Protein AF-A0A0T6B0Y0-F1 (afdb_monomer)

pLDDT: mean 84.3, std 10.61, range [49.12, 96.69]

Solvent-accessible surface area (backbone atoms only — not comparable to full-atom values): 12922 Å² total; per-residue (Å²): 109,74,69,56,52,52,50,52,56,61,70,65,60,75,76,79,65,72,82,91,48,89,87,52,77,80,70,71,67,61,64,59,48,73,74,41,68,51,64,63,47,53,46,55,52,47,53,51,41,48,35,65,74,69,69,60,82,86,78,71,83,57,54,53,55,54,45,42,52,52,49,51,53,51,53,52,52,50,50,50,48,58,64,50,32,70,72,44,98,56,39,70,64,42,48,55,58,50,49,54,42,53,52,50,54,51,50,48,54,53,52,51,54,49,52,53,50,53,44,53,58,70,70,50,78,65,91,88,62,96,65,82,81,55,75,63,59,55,54,53,49,52,48,49,44,49,41,45,51,44,54,36,51,53,34,51,54,49,42,50,52,60,69,69,64,75,77,86,80,57,62,67,64,48,40,54,54,34,51,77,68,74,44,96,62,68,39,63,61,54,51,49,52,54,52,51,54,46,51,52,50,53,53,52,52,42,51,50,36,53,51,50,38,55,52,48,62,74,67,61,127

Mean predicted aligned error: 7.61 Å

Radius of gyration: 21.66 Å; Cα contacts (8 Å, |Δi|>4): 159; chains: 1; bounding box: 49×39×67 Å

Organism: NCBI:txid1629725

Nearest PDB structures (foldseek):
  4o46-assembly6_F  TM=2.861E-01  e=5.039E-01  Homo sapiens
  5ltw-assembly3_J  TM=2.209E-01  e=2.545E-01  Homo sapiens
  5ltw-assembly2_F  TM=2.348E-01  e=3.581E-01  Homo sapiens
  2wh0-assembly1_A  TM=2.561E-01  e=6.753E-01  Homo sapiens
  8to0-assembly1_AG  TM=2.896E-01  e=2.648E+00  Mus musculus

Structure (mmCIF, N/CA/C/O backbone):
data_AF-A0A0T6B0Y0-F1
#
_entry.id   AF-A0A0T6B0Y0-F1
#
loop_
_atom_site.group_PDB
_atom_site.id
_atom_site.type_symbol
_atom_site.label_atom_id
_atom_site.label_alt_id
_atom_site.label_comp_id
_atom_site.label_asym_id
_atom_site.label_entity_id
_atom_site.label_seq_id
_atom_site.pdbx_PDB_ins_code
_atom_site.Cartn_x
_atom_site.Cartn_y
_atom_site.Cartn_z
_atom_site.occupancy
_atom_site.B_iso_or_equiv
_atom_site.auth_seq_id
_atom_site.auth_comp_id
_atom_site.auth_asym_id
_atom_site.auth_atom_id
_atom_site.pdbx_PDB_model_num
ATOM 1 N N . ASP A 1 1 ? -19.099 -13.943 4.360 1.00 70.81 1 ASP A N 1
ATOM 2 C CA . ASP A 1 1 ? -18.029 -13.695 5.337 1.00 70.81 1 ASP A CA 1
ATOM 3 C C . ASP A 1 1 ? -16.742 -13.389 4.572 1.00 70.81 1 ASP A C 1
ATOM 5 O O . ASP A 1 1 ? -16.484 -14.073 3.585 1.00 70.81 1 ASP A O 1
ATOM 9 N N . TRP A 1 2 ? -16.017 -12.329 4.941 1.00 72.81 2 TRP A N 1
ATOM 10 C CA . TRP A 1 2 ? -14.827 -11.843 4.219 1.00 72.81 2 TRP A CA 1
ATOM 11 C C . TRP A 1 2 ? -13.654 -12.831 4.317 1.00 72.81 2 TRP A C 1
ATOM 13 O O . TRP A 1 2 ? -12.956 -13.045 3.327 1.00 72.81 2 TRP A O 1
ATOM 23 N N . ASP A 1 3 ? -13.515 -13.516 5.454 1.00 76.06 3 ASP A N 1
ATOM 24 C CA . ASP A 1 3 ? -12.466 -14.520 5.669 1.00 76.06 3 ASP A CA 1
ATOM 25 C C . ASP A 1 3 ? -12.716 -15.800 4.859 1.00 76.06 3 ASP A C 1
ATOM 27 O O . ASP A 1 3 ? -11.779 -16.439 4.377 1.00 76.06 3 ASP A O 1
ATOM 31 N N . SER A 1 4 ? -13.989 -16.174 4.676 1.00 83.94 4 SER A N 1
ATOM 32 C CA . SER A 1 4 ? -14.368 -17.290 3.798 1.00 83.94 4 SER A CA 1
ATOM 33 C C . SER A 1 4 ? -13.977 -16.993 2.355 1.00 83.94 4 SER A C 1
ATOM 35 O O . SER A 1 4 ? -13.371 -17.837 1.708 1.00 83.94 4 SER A O 1
ATOM 37 N N . LEU A 1 5 ? -14.253 -15.775 1.876 1.00 82.44 5 LEU A N 1
ATOM 38 C CA . LEU A 1 5 ? -13.926 -15.378 0.508 1.00 82.44 5 LEU A CA 1
ATOM 39 C C . LEU A 1 5 ? -12.412 -15.406 0.248 1.00 82.44 5 LEU A C 1
ATOM 41 O O . LEU A 1 5 ? -11.989 -15.897 -0.797 1.00 82.44 5 LEU A O 1
ATOM 45 N N . GLU A 1 6 ? -11.588 -14.917 1.184 1.00 82.31 6 GLU A N 1
ATOM 46 C CA . GLU A 1 6 ? -10.127 -14.993 1.037 1.00 82.31 6 GLU A CA 1
ATOM 47 C C . GLU A 1 6 ? -9.649 -16.446 0.964 1.00 82.31 6 GLU A C 1
ATOM 49 O O . GLU A 1 6 ? -8.858 -16.795 0.083 1.00 82.31 6 GLU A O 1
ATOM 54 N N . LYS A 1 7 ? -10.142 -17.301 1.868 1.00 85.81 7 LYS A N 1
ATOM 55 C CA . LYS A 1 7 ? -9.800 -18.727 1.880 1.00 85.81 7 LYS A CA 1
ATOM 56 C C . LYS A 1 7 ? -10.197 -19.394 0.574 1.00 85.81 7 LYS A C 1
ATOM 58 O O . LYS A 1 7 ? -9.370 -20.088 -0.005 1.00 85.81 7 LYS A O 1
ATOM 63 N N . ASP A 1 8 ? -11.404 -19.148 0.081 1.00 88.25 8 ASP A N 1
ATOM 64 C CA . ASP A 1 8 ? -11.904 -19.750 -1.154 1.00 88.25 8 ASP A CA 1
ATOM 65 C C . ASP A 1 8 ? -11.041 -19.351 -2.360 1.00 88.25 8 ASP A C 1
ATOM 67 O O . ASP A 1 8 ? -10.625 -20.213 -3.134 1.00 88.25 8 ASP A O 1
ATOM 71 N N . ILE A 1 9 ? -10.680 -18.067 -2.475 1.00 86.06 9 ILE A N 1
ATOM 72 C CA . ILE A 1 9 ? -9.823 -17.567 -3.562 1.00 86.06 9 ILE A CA 1
ATOM 73 C C . ILE A 1 9 ? -8.401 -18.137 -3.462 1.00 86.06 9 ILE A C 1
ATOM 75 O O . ILE A 1 9 ? -7.824 -18.535 -4.477 1.00 86.06 9 ILE A O 1
ATOM 79 N N . ARG A 1 10 ? -7.819 -18.197 -2.255 1.00 84.62 10 ARG A N 1
ATOM 80 C CA . ARG A 1 10 ? -6.476 -18.767 -2.052 1.00 84.62 10 ARG A CA 1
ATOM 81 C C . ARG A 1 10 ? -6.461 -20.273 -2.309 1.00 84.62 10 ARG A C 1
ATOM 83 O O . ARG A 1 10 ? -5.536 -20.762 -2.951 1.00 84.62 10 ARG A O 1
ATOM 90 N N . ASN A 1 11 ? -7.499 -20.990 -1.883 1.00 88.31 11 ASN A N 1
ATOM 91 C CA . ASN A 1 11 ? -7.648 -22.429 -2.102 1.00 88.31 11 ASN A CA 1
ATOM 92 C C . ASN A 1 11 ? -7.830 -22.761 -3.585 1.00 88.31 11 ASN A C 1
ATOM 94 O O . ASN A 1 11 ? -7.261 -23.741 -4.066 1.00 88.31 11 ASN A O 1
ATOM 98 N N . ALA A 1 12 ? -8.554 -21.921 -4.328 1.00 86.88 12 ALA A N 1
ATOM 99 C CA . ALA A 1 12 ? -8.746 -22.087 -5.765 1.00 86.88 12 ALA A CA 1
ATOM 100 C C . ALA A 1 12 ? -7.434 -22.021 -6.571 1.00 86.88 12 ALA A C 1
ATOM 102 O O . ALA A 1 12 ? -7.411 -22.469 -7.716 1.00 86.88 12 ALA A O 1
ATOM 103 N N . SER A 1 13 ? -6.340 -21.512 -5.981 1.00 83.00 13 SER A N 1
ATOM 104 C CA . SER A 1 13 ? -4.981 -21.558 -6.544 1.00 83.00 13 SER A CA 1
ATOM 105 C C . SER A 1 13 ? -4.912 -21.068 -7.997 1.00 83.00 13 SER A C 1
ATOM 107 O O . SER A 1 13 ? -4.260 -21.674 -8.848 1.00 83.00 13 SER A O 1
ATOM 109 N N . HIS A 1 14 ? -5.620 -19.973 -8.296 1.00 83.38 14 HIS A N 1
ATOM 110 C CA . HIS A 1 14 ? -5.707 -19.429 -9.649 1.00 83.38 14 HIS A CA 1
ATOM 111 C C . HIS A 1 14 ? -4.318 -19.091 -10.203 1.00 83.38 14 HIS A C 1
ATOM 113 O O . HIS A 1 14 ? -3.620 -18.221 -9.678 1.00 83.38 14 HIS A O 1
ATOM 119 N N . VAL A 1 15 ? -3.939 -19.738 -11.304 1.00 84.38 15 VAL A N 1
ATOM 120 C CA . VAL A 1 15 ? -2.656 -19.498 -11.973 1.00 84.38 15 VAL A CA 1
ATOM 121 C C . VAL A 1 15 ? -2.696 -18.139 -12.691 1.00 84.38 15 VAL A C 1
ATOM 123 O O . VAL A 1 15 ? -3.674 -17.860 -13.392 1.00 84.38 15 VAL A O 1
ATOM 126 N N . PRO A 1 16 ? -1.677 -17.271 -12.532 1.00 82.56 16 PRO A N 1
ATOM 127 C CA . PRO A 1 16 ? -1.581 -16.033 -13.298 1.00 82.56 16 PRO A CA 1
ATOM 128 C C . PRO A 1 16 ? -1.563 -16.306 -14.803 1.00 82.56 16 PRO A C 1
ATOM 130 O O . PRO A 1 16 ? -0.920 -17.248 -15.263 1.00 82.56 16 PRO A O 1
ATOM 133 N N . ILE A 1 17 ? -2.234 -15.452 -15.578 1.00 83.50 17 ILE A N 1
ATOM 134 C CA . ILE A 1 17 ? -2.181 -15.530 -17.040 1.00 83.50 17 ILE A CA 1
ATOM 135 C C . ILE A 1 17 ? -0.737 -15.231 -17.485 1.00 83.50 17 ILE A C 1
ATOM 137 O O . ILE A 1 17 ? -0.190 -14.201 -17.067 1.00 83.50 17 ILE A O 1
ATOM 141 N N . PRO A 1 18 ? -0.115 -16.094 -18.311 1.00 82.00 18 PRO A N 1
ATOM 142 C CA . PRO A 1 18 ? 1.201 -15.830 -18.878 1.00 82.00 18 PRO A CA 1
ATOM 143 C C . PRO A 1 18 ? 1.206 -14.508 -19.649 1.00 82.00 18 PRO A C 1
ATOM 145 O O . PRO A 1 18 ? 0.290 -14.222 -20.416 1.00 82.00 18 PRO A O 1
ATOM 148 N N . GLN A 1 19 ? 2.221 -13.676 -19.417 1.00 76.75 19 GLN A N 1
ATOM 149 C CA . GLN A 1 19 ? 2.327 -12.352 -20.047 1.00 76.75 19 GLN A CA 1
ATOM 150 C C . GLN A 1 19 ? 3.410 -12.289 -21.130 1.00 76.75 19 GLN A C 1
ATOM 152 O O . GLN A 1 19 ? 3.782 -11.210 -21.583 1.00 76.75 19 GLN A O 1
ATOM 157 N N . ASP A 1 20 ? 3.925 -13.445 -21.534 1.00 77.94 20 ASP A N 1
ATOM 158 C CA . ASP A 1 20 ? 4.854 -13.625 -22.646 1.00 77.94 20 ASP A CA 1
ATOM 159 C C . ASP A 1 20 ? 4.148 -13.596 -24.015 1.00 77.94 20 ASP A C 1
ATOM 161 O O . ASP A 1 20 ? 4.811 -13.509 -25.048 1.00 77.94 20 ASP A O 1
ATOM 165 N N . GLN A 1 21 ? 2.809 -13.617 -24.040 1.00 77.69 21 GLN A N 1
ATOM 166 C CA . GLN A 1 21 ? 2.002 -13.605 -25.261 1.00 77.69 21 GLN A CA 1
ATOM 167 C C . GLN A 1 21 ? 1.036 -12.417 -25.300 1.00 77.69 21 GLN A C 1
ATOM 169 O O . GLN A 1 21 ? 0.195 -12.244 -24.423 1.00 77.69 21 GLN A O 1
ATOM 174 N N . VAL A 1 22 ? 1.105 -11.629 -26.377 1.00 76.69 22 VAL A N 1
ATOM 175 C CA . VAL A 1 22 ? 0.254 -10.439 -26.588 1.00 76.69 22 VAL A CA 1
ATOM 176 C C . VAL A 1 22 ? -1.207 -10.805 -26.900 1.00 76.69 22 VAL A C 1
ATOM 178 O O . VAL A 1 22 ? -2.104 -9.987 -26.733 1.00 76.69 22 VAL A O 1
ATOM 181 N N . THR A 1 23 ? -1.462 -12.033 -27.359 1.00 83.56 23 THR A N 1
ATOM 182 C CA . THR A 1 23 ? -2.795 -12.523 -27.752 1.00 83.56 23 THR A CA 1
ATOM 183 C C . THR A 1 23 ? -3.668 -12.948 -26.576 1.00 83.56 23 THR A C 1
ATOM 185 O O . THR A 1 23 ? -4.875 -13.128 -26.746 1.00 83.56 23 THR A O 1
ATOM 188 N N . LEU A 1 24 ? -3.077 -13.137 -25.396 1.00 83.38 24 LEU A N 1
ATOM 189 C CA . LEU A 1 24 ? -3.808 -13.512 -24.195 1.00 83.38 24 LEU A CA 1
ATOM 190 C C . LEU A 1 24 ? -4.503 -12.291 -23.577 1.00 83.38 24 LEU A C 1
ATOM 192 O O . LEU A 1 24 ? -4.044 -11.157 -23.743 1.00 83.38 24 LEU A O 1
ATOM 196 N N . PRO A 1 25 ? -5.620 -12.495 -22.856 1.00 83.12 25 PRO A N 1
ATOM 197 C CA . PRO A 1 25 ? -6.254 -11.413 -22.121 1.00 83.12 25 PRO A CA 1
ATOM 198 C C . PRO A 1 25 ? -5.275 -10.805 -21.117 1.00 83.12 25 PRO A C 1
ATOM 200 O O . PRO A 1 25 ? -4.459 -11.505 -20.513 1.00 83.12 25 PRO A O 1
ATOM 203 N N . LEU A 1 26 ? -5.386 -9.491 -20.917 1.00 79.88 26 LEU A N 1
ATOM 204 C CA . LEU A 1 26 ? -4.563 -8.800 -19.934 1.00 79.88 26 LEU A CA 1
ATOM 205 C C . LEU A 1 26 ? -4.778 -9.414 -18.539 1.00 79.88 26 LEU A C 1
ATOM 207 O O . LEU A 1 26 ? -5.916 -9.724 -18.170 1.00 79.88 26 LEU A O 1
ATOM 211 N N . PRO A 1 27 ? -3.704 -9.571 -17.746 1.00 81.25 27 PRO A N 1
ATOM 212 C CA . PRO A 1 27 ? -3.807 -10.074 -16.385 1.00 81.25 27 PRO A CA 1
ATOM 213 C C . PRO A 1 27 ? -4.711 -9.155 -15.557 1.00 81.25 27 PRO A C 1
ATOM 215 O O . PRO A 1 27 ? -4.625 -7.927 -15.638 1.00 81.25 27 PRO A O 1
ATOM 218 N N . SER A 1 28 ? -5.570 -9.752 -14.735 1.00 84.25 28 SER A N 1
ATOM 219 C CA . SER A 1 28 ? -6.325 -8.991 -13.739 1.00 84.25 28 SER A CA 1
ATOM 220 C C . SER A 1 28 ? -5.414 -8.528 -12.593 1.00 84.25 28 SER A C 1
ATOM 222 O O . SER A 1 28 ? -4.377 -9.139 -12.335 1.00 84.25 28 SER A O 1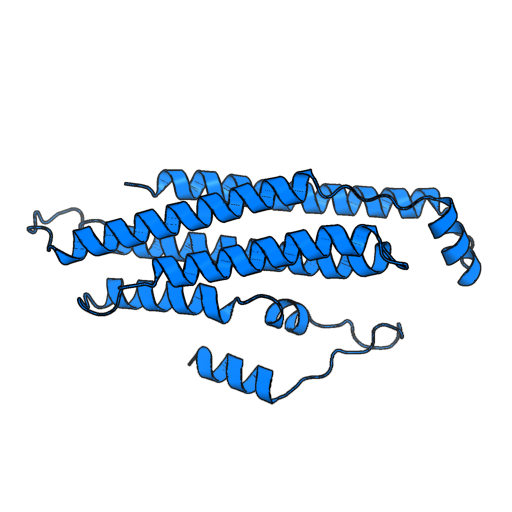
ATOM 224 N N . ARG A 1 29 ? -5.857 -7.517 -11.833 1.00 84.88 29 ARG A N 1
ATOM 225 C CA . ARG A 1 29 ? -5.165 -7.049 -10.615 1.00 84.88 29 ARG A CA 1
ATOM 226 C C . ARG A 1 29 ? -5.301 -8.006 -9.420 1.00 84.88 29 ARG A C 1
ATOM 228 O O . ARG A 1 29 ? -4.764 -7.723 -8.352 1.00 84.88 29 ARG A O 1
ATOM 235 N N . LEU A 1 30 ? -6.031 -9.120 -9.563 1.00 84.44 30 LEU A N 1
ATOM 236 C CA . LEU A 1 30 ? -6.341 -10.039 -8.463 1.00 84.44 30 LEU A CA 1
ATOM 237 C C . LEU A 1 30 ? -5.074 -10.584 -7.798 1.00 84.44 30 LEU A C 1
ATOM 239 O O . LEU A 1 30 ? -4.964 -10.552 -6.579 1.00 84.44 30 LEU A O 1
ATOM 243 N N . HIS A 1 31 ? -4.096 -11.042 -8.579 1.00 83.12 31 HIS A N 1
ATOM 244 C CA . HIS A 1 31 ? -2.855 -11.598 -8.032 1.00 83.12 31 HIS A CA 1
ATOM 245 C C . HIS A 1 31 ? -2.037 -10.548 -7.281 1.00 83.12 31 HIS A C 1
ATOM 247 O O . HIS A 1 31 ? -1.593 -10.799 -6.166 1.00 83.12 31 HIS A O 1
ATOM 253 N N . ALA A 1 32 ? -1.923 -9.338 -7.835 1.00 80.81 32 ALA A N 1
ATOM 254 C CA . ALA A 1 32 ? -1.269 -8.232 -7.144 1.00 80.81 32 ALA A CA 1
ATOM 255 C C . ALA A 1 32 ? -2.018 -7.822 -5.864 1.00 80.81 32 ALA A C 1
ATOM 257 O O . ALA A 1 32 ? -1.400 -7.349 -4.910 1.00 80.81 32 ALA A O 1
ATOM 258 N N . HIS A 1 33 ? -3.343 -7.984 -5.838 1.00 82.25 33 HIS A N 1
ATOM 259 C CA . HIS A 1 33 ? -4.170 -7.733 -4.663 1.00 82.25 33 HIS A CA 1
ATOM 260 C C . HIS A 1 33 ? -3.953 -8.797 -3.579 1.00 82.25 33 HIS A C 1
ATOM 262 O O . HIS A 1 33 ? -3.773 -8.445 -2.421 1.00 82.25 33 HIS A O 1
ATOM 268 N N . LEU A 1 34 ? -3.893 -10.082 -3.944 1.00 83.06 34 LEU A N 1
ATOM 269 C CA . LEU A 1 34 ? -3.640 -11.197 -3.017 1.00 83.06 34 LEU A CA 1
ATOM 270 C C . LEU A 1 34 ? -2.237 -11.173 -2.391 1.00 83.06 34 LEU A C 1
ATOM 272 O O . LEU A 1 34 ? -2.037 -11.743 -1.312 1.00 83.06 34 LEU A O 1
ATOM 276 N N . ASP A 1 35 ? -1.291 -10.521 -3.066 1.00 81.06 35 ASP A N 1
ATOM 277 C CA . ASP A 1 35 ? 0.083 -10.302 -2.611 1.00 81.06 35 ASP A CA 1
ATOM 278 C C . ASP A 1 35 ? 0.217 -9.214 -1.536 1.00 81.06 35 ASP A C 1
ATOM 280 O O . ASP A 1 35 ? 1.262 -9.108 -0.891 1.00 81.06 35 ASP A O 1
ATOM 284 N N . VAL A 1 36 ? -0.812 -8.385 -1.354 1.00 84.31 36 VAL A N 1
ATOM 285 C CA . VAL A 1 36 ? -0.883 -7.382 -0.291 1.00 84.31 36 VAL A CA 1
ATOM 286 C C . VAL A 1 36 ? -1.887 -7.889 0.752 1.00 84.31 36 VAL A C 1
ATOM 288 O O . VAL A 1 36 ? -2.950 -8.388 0.386 1.00 84.31 36 VAL A O 1
ATOM 291 N N . PRO A 1 37 ? -1.614 -7.776 2.062 1.00 84.31 37 PRO A N 1
ATOM 292 C CA . PRO A 1 37 ? -2.495 -8.282 3.112 1.00 84.31 37 PRO A CA 1
ATOM 293 C C . PRO A 1 37 ? -3.703 -7.353 3.346 1.00 84.31 37 PRO A C 1
ATOM 295 O O . PRO A 1 37 ? -3.942 -6.896 4.465 1.00 84.31 37 PRO A O 1
ATOM 298 N N . TYR A 1 38 ? -4.479 -7.078 2.288 1.00 85.31 38 TYR A N 1
ATOM 299 C CA . TYR A 1 38 ? -5.727 -6.307 2.340 1.00 85.31 38 TYR A CA 1
ATOM 300 C C . TYR A 1 38 ? -6.673 -6.883 3.387 1.00 85.31 38 TYR A C 1
ATOM 302 O O . TYR A 1 38 ? -7.146 -6.157 4.255 1.00 85.31 38 TYR A O 1
ATOM 310 N N . PHE A 1 39 ? -6.907 -8.193 3.319 1.00 82.44 39 PHE A N 1
ATOM 311 C CA . PHE A 1 39 ? -7.835 -8.899 4.194 1.00 82.44 39 PHE A CA 1
ATOM 312 C C . PHE A 1 39 ? -7.431 -8.805 5.662 1.00 82.44 39 PHE A C 1
ATOM 314 O O . PHE A 1 39 ? -8.262 -8.465 6.495 1.00 82.44 39 PHE A O 1
ATOM 321 N N . LYS A 1 40 ? -6.144 -8.996 5.972 1.00 86.94 40 LYS A N 1
ATOM 322 C CA . LYS A 1 40 ? -5.637 -8.898 7.345 1.00 86.94 40 LYS A CA 1
ATOM 323 C C . LYS A 1 40 ? -5.818 -7.483 7.905 1.00 86.94 40 LYS A C 1
ATOM 325 O O . LYS A 1 40 ? -6.432 -7.318 8.948 1.00 86.94 40 LYS A O 1
ATOM 330 N N . ILE A 1 41 ? -5.361 -6.447 7.193 1.00 90.50 41 ILE A N 1
ATOM 331 C CA . ILE A 1 41 ? -5.444 -5.059 7.691 1.00 90.50 41 ILE A CA 1
ATOM 332 C C . ILE A 1 41 ? -6.900 -4.585 7.772 1.00 90.50 41 ILE A C 1
ATOM 334 O O . ILE A 1 41 ? -7.339 -4.081 8.807 1.00 90.50 41 ILE A O 1
ATOM 338 N N . LEU A 1 42 ? -7.652 -4.719 6.676 1.00 90.81 42 LEU A N 1
ATOM 339 C CA . LEU A 1 42 ? -9.021 -4.216 6.603 1.00 90.81 42 LEU A CA 1
ATOM 340 C C . LEU A 1 42 ? -9.970 -5.048 7.461 1.00 90.81 42 LEU A C 1
ATOM 342 O O . LEU A 1 42 ? -10.853 -4.471 8.085 1.00 90.81 42 LEU A O 1
ATOM 346 N N . GLY A 1 43 ? -9.765 -6.362 7.546 1.00 89.00 43 GLY A N 1
ATOM 347 C CA . GLY A 1 43 ? -10.515 -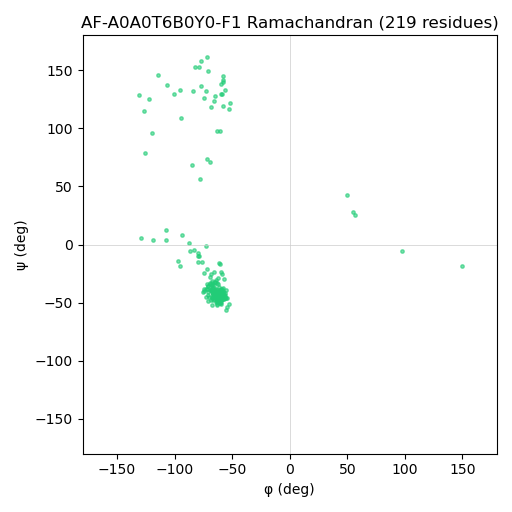7.254 8.426 1.00 89.00 43 GLY A CA 1
ATOM 348 C C . GLY A 1 43 ? -10.355 -6.860 9.890 1.00 89.00 43 GLY A C 1
ATOM 349 O O . GLY A 1 43 ? -11.356 -6.613 10.560 1.00 89.00 43 GLY A O 1
ATOM 350 N N . THR A 1 44 ? -9.119 -6.680 10.365 1.00 89.75 44 THR A N 1
ATOM 351 C CA . THR A 1 44 ? -8.846 -6.237 11.742 1.00 89.75 44 THR A CA 1
ATOM 352 C C . THR A 1 44 ? -9.455 -4.859 12.039 1.00 89.75 44 THR A C 1
ATOM 354 O O . THR A 1 44 ? -10.102 -4.672 13.070 1.00 89.75 44 THR A O 1
ATOM 357 N N . LEU A 1 45 ? -9.337 -3.891 11.121 1.00 91.19 45 LEU A N 1
ATOM 358 C CA . LEU A 1 45 ? -9.958 -2.568 11.291 1.00 91.19 45 LEU A CA 1
ATOM 359 C C . LEU A 1 45 ? -11.492 -2.617 11.246 1.00 91.19 45 LEU A C 1
ATOM 361 O O . LEU A 1 45 ? -12.156 -1.863 11.957 1.00 91.19 45 LEU A O 1
ATOM 365 N N . TYR A 1 46 ? -12.068 -3.494 10.428 1.00 90.25 46 TYR A N 1
ATOM 366 C CA . TYR A 1 46 ? -13.513 -3.667 10.337 1.00 90.25 46 TYR A CA 1
ATOM 367 C C . TYR A 1 46 ? -14.080 -4.357 11.582 1.00 90.25 46 TYR A C 1
ATOM 369 O O . TYR A 1 46 ? -15.122 -3.946 12.088 1.00 90.25 46 TYR A O 1
ATOM 377 N N . GLN A 1 47 ? -13.367 -5.337 12.142 1.00 87.88 47 GLN A N 1
ATOM 378 C CA . GLN A 1 47 ? -13.701 -5.931 13.438 1.00 87.88 47 GLN A CA 1
ATOM 379 C C . GLN A 1 47 ? -13.680 -4.881 14.551 1.00 87.88 47 GLN A C 1
ATOM 381 O O . GLN A 1 47 ? -14.595 -4.848 15.375 1.00 87.88 47 GLN A O 1
ATOM 386 N N . PHE A 1 48 ? -12.689 -3.984 14.552 1.00 89.00 48 PHE A N 1
ATOM 387 C CA . PHE A 1 48 ? -12.658 -2.859 15.485 1.00 89.00 48 PHE A CA 1
ATOM 388 C C . PHE A 1 48 ? -13.859 -1.922 15.294 1.00 89.00 48 PHE A C 1
ATOM 390 O O . PHE A 1 48 ? -14.511 -1.543 16.265 1.00 89.00 48 PHE A O 1
ATOM 397 N N . TYR A 1 49 ? -14.199 -1.590 14.046 1.00 90.44 49 TYR A N 1
ATOM 398 C CA . TYR A 1 49 ? -15.382 -0.791 13.726 1.00 90.44 49 TYR A CA 1
ATOM 399 C C . TYR A 1 49 ? -16.681 -1.430 14.247 1.00 90.44 49 TYR A C 1
ATOM 401 O O . TYR A 1 49 ? -17.478 -0.742 14.887 1.00 90.44 49 TYR A O 1
ATOM 409 N N . ILE A 1 50 ? -16.874 -2.738 14.034 1.00 88.06 50 ILE A N 1
ATOM 410 C CA . ILE A 1 50 ? -18.035 -3.482 14.547 1.00 88.06 50 ILE A CA 1
ATOM 411 C C . ILE A 1 50 ? -18.083 -3.430 16.076 1.00 88.06 50 ILE A C 1
ATOM 413 O O . ILE A 1 50 ? -19.144 -3.147 16.623 1.00 88.06 50 ILE A O 1
ATOM 417 N N . HIS A 1 51 ? -16.953 -3.630 16.762 1.00 85.38 51 HIS A N 1
ATOM 418 C CA . HIS A 1 51 ? -16.893 -3.557 18.227 1.00 85.38 51 HIS A CA 1
ATOM 419 C C . HIS A 1 51 ? -17.377 -2.217 18.766 1.00 85.38 51 HIS A C 1
ATOM 421 O O . HIS A 1 51 ? -18.159 -2.162 19.714 1.00 85.38 51 HIS A O 1
ATOM 427 N N . ILE A 1 52 ? -16.938 -1.127 18.137 1.00 85.88 52 ILE A N 1
ATOM 428 C CA . ILE A 1 52 ? -17.367 0.217 18.519 1.00 85.88 52 ILE A CA 1
ATOM 429 C C . ILE A 1 52 ? -18.864 0.391 18.254 1.00 85.88 52 ILE A C 1
ATOM 431 O O . ILE A 1 52 ? -19.564 0.959 19.086 1.00 85.88 52 ILE A O 1
ATOM 435 N N . ALA A 1 53 ? -19.356 -0.095 17.112 1.00 86.44 53 ALA A N 1
ATOM 436 C CA . ALA A 1 53 ? -20.761 0.018 16.733 1.00 86.44 53 ALA A CA 1
ATOM 437 C C . ALA A 1 53 ? -21.701 -0.808 17.633 1.00 86.44 53 ALA A C 1
ATOM 439 O O . ALA A 1 53 ? -22.827 -0.382 17.876 1.00 86.44 53 ALA A O 1
ATOM 440 N N . ALA A 1 54 ? -21.247 -1.963 18.125 1.00 84.25 54 ALA A N 1
ATOM 441 C CA . ALA A 1 54 ? -22.014 -2.865 18.985 1.00 84.25 54 ALA A CA 1
ATOM 442 C C . ALA A 1 54 ? -21.927 -2.524 20.489 1.00 84.25 54 ALA A C 1
ATOM 444 O O . ALA A 1 54 ? -22.623 -3.140 21.291 1.00 84.25 54 ALA A O 1
ATOM 445 N N . GLU A 1 55 ? -21.097 -1.548 20.882 1.00 75.25 55 GLU A N 1
ATOM 446 C CA . GLU A 1 55 ? -20.771 -1.223 22.285 1.00 75.25 55 GLU A CA 1
ATOM 447 C C . GLU A 1 55 ? -20.200 -2.411 23.100 1.00 75.25 55 GLU A C 1
ATOM 449 O O . GLU A 1 55 ? -20.294 -2.434 24.332 1.00 75.25 55 GLU A O 1
ATOM 454 N N . GLU A 1 56 ? -19.580 -3.393 22.439 1.00 68.19 56 GLU A N 1
ATOM 455 C CA . GLU A 1 56 ? -18.990 -4.567 23.098 1.00 68.19 56 GLU A CA 1
ATOM 456 C C . GLU A 1 56 ? -17.643 -4.223 23.767 1.00 68.19 56 GLU A C 1
ATOM 458 O O . GLU A 1 56 ? -16.815 -3.499 23.210 1.00 68.19 56 GLU A O 1
ATOM 463 N N . MET A 1 57 ? -17.430 -4.709 25.000 1.00 57.12 57 MET A N 1
ATOM 464 C CA . MET A 1 57 ? -16.385 -4.194 25.903 1.00 57.12 57 MET A CA 1
ATOM 465 C C . MET A 1 57 ? -15.054 -4.974 25.934 1.00 57.12 57 MET A C 1
ATOM 467 O O . MET A 1 57 ? -14.084 -4.422 26.455 1.00 57.12 57 MET A O 1
ATOM 471 N N . ASP A 1 58 ? -14.959 -6.200 25.399 1.00 56.69 58 ASP A N 1
ATOM 472 C CA . ASP A 1 58 ? -13.940 -7.162 25.884 1.00 56.69 58 ASP A CA 1
ATOM 473 C C . ASP A 1 58 ? -12.874 -7.662 24.889 1.00 56.69 58 ASP A C 1
ATOM 475 O O . ASP A 1 58 ? -12.014 -8.463 25.247 1.00 56.69 58 ASP A O 1
ATOM 479 N N . THR A 1 59 ? -12.848 -7.167 23.655 1.00 56.88 59 THR A N 1
ATOM 480 C CA . THR A 1 59 ? -12.162 -7.887 22.554 1.00 56.88 59 THR A CA 1
ATOM 481 C C . THR A 1 59 ? -11.185 -7.034 21.748 1.00 56.88 59 THR A C 1
ATOM 483 O O . THR A 1 59 ? -10.594 -7.512 20.786 1.00 56.88 59 THR A O 1
ATOM 486 N N . SER A 1 60 ? -10.944 -5.784 22.152 1.00 60.19 60 SER A N 1
ATOM 487 C CA . SER A 1 60 ? -10.070 -4.857 21.417 1.00 60.19 60 SER A CA 1
ATOM 488 C C . SER A 1 60 ? -8.580 -4.929 21.774 1.00 60.19 60 SER A C 1
ATOM 490 O O . SER A 1 60 ? -7.790 -4.177 21.211 1.00 60.19 60 SER A O 1
ATOM 492 N N . ASN A 1 61 ? -8.164 -5.815 22.687 1.00 67.31 61 ASN A N 1
ATOM 493 C CA . ASN A 1 61 ? -6.756 -5.914 23.082 1.00 67.31 61 ASN A CA 1
ATOM 494 C C . ASN A 1 61 ? -5.897 -6.461 21.932 1.00 67.31 61 ASN A C 1
ATOM 496 O O . ASN A 1 61 ? -6.062 -7.613 21.539 1.00 67.31 61 ASN A O 1
ATOM 500 N N . GLY A 1 62 ? -4.935 -5.666 21.455 1.00 80.25 62 GLY A N 1
ATOM 501 C CA . GLY A 1 62 ? -3.920 -6.102 20.494 1.00 80.25 62 GLY A CA 1
ATOM 502 C C . GLY A 1 62 ? -4.216 -5.769 19.032 1.00 80.25 62 GLY A C 1
ATOM 503 O O . GLY A 1 62 ? -3.323 -5.936 18.204 1.00 80.25 62 GLY A O 1
ATOM 504 N N . ILE A 1 63 ? -5.393 -5.216 18.718 1.00 86.75 63 ILE A N 1
ATOM 505 C CA . ILE A 1 63 ? -5.763 -4.775 17.358 1.00 86.75 63 ILE A CA 1
ATOM 506 C C . ILE A 1 63 ? -4.735 -3.772 16.822 1.00 86.75 63 ILE A C 1
ATOM 508 O O . ILE A 1 63 ? -4.291 -3.869 15.678 1.00 86.75 63 ILE A O 1
ATOM 512 N N . GLU A 1 64 ? -4.316 -2.824 17.658 1.00 87.75 64 GLU A N 1
ATOM 513 C CA . GLU A 1 64 ? -3.284 -1.848 17.330 1.00 87.75 64 GLU A CA 1
ATOM 514 C C . GLU A 1 64 ? -1.933 -2.500 17.026 1.00 87.75 64 GLU A C 1
ATOM 516 O O . GLU A 1 64 ? -1.231 -2.055 16.125 1.00 87.75 64 GLU A O 1
ATOM 521 N N . ASN A 1 65 ? -1.559 -3.578 17.713 1.00 89.88 65 ASN A N 1
ATOM 522 C CA . ASN A 1 65 ? -0.301 -4.266 17.426 1.00 89.88 65 ASN A CA 1
ATOM 523 C C . ASN A 1 65 ? -0.392 -5.082 16.133 1.00 89.88 65 ASN A C 1
ATOM 525 O O . ASN A 1 65 ? 0.553 -5.080 15.347 1.00 89.88 65 ASN A O 1
ATOM 529 N N . ASP A 1 66 ? -1.529 -5.723 15.869 1.00 89.81 66 ASP A N 1
ATOM 530 C CA . ASP A 1 66 ? -1.738 -6.512 14.655 1.00 89.81 66 ASP A CA 1
ATOM 531 C C . ASP A 1 66 ? -1.738 -5.639 13.397 1.00 89.81 66 ASP A C 1
ATOM 533 O O . ASP A 1 66 ? -1.079 -5.974 12.402 1.00 89.81 66 ASP A O 1
ATOM 537 N N . VAL A 1 67 ? -2.419 -4.488 13.449 1.00 90.94 67 VAL A N 1
ATOM 538 C CA . VAL A 1 67 ? -2.409 -3.504 12.358 1.00 90.94 67 VAL A CA 1
ATOM 539 C C . VAL A 1 67 ? -1.002 -2.955 12.160 1.00 90.94 67 VAL A C 1
ATOM 541 O O . VAL A 1 67 ? -0.525 -2.943 11.025 1.00 90.94 67 VAL A O 1
ATOM 544 N N . LYS A 1 68 ? -0.302 -2.571 13.236 1.00 92.81 68 LYS A N 1
ATOM 545 C CA . LYS A 1 68 ? 1.087 -2.104 13.165 1.00 92.81 68 LYS A CA 1
ATOM 546 C C . LYS A 1 68 ? 2.005 -3.112 12.492 1.00 92.81 68 LYS A C 1
ATOM 548 O O . LYS A 1 68 ? 2.657 -2.773 11.511 1.00 92.81 68 LYS A O 1
ATOM 553 N N . ASN A 1 69 ? 2.041 -4.339 13.008 1.00 93.25 69 ASN A N 1
ATOM 554 C CA . ASN A 1 69 ? 2.944 -5.381 12.533 1.00 93.25 69 ASN A CA 1
ATOM 555 C C . ASN A 1 69 ? 2.677 -5.680 11.057 1.00 93.25 69 ASN A C 1
ATOM 557 O O . ASN A 1 69 ? 3.608 -5.771 10.265 1.00 93.25 69 ASN A O 1
ATOM 561 N N . THR A 1 70 ? 1.402 -5.748 10.668 1.00 92.44 70 THR A N 1
ATOM 562 C CA . THR A 1 70 ? 1.032 -5.999 9.273 1.00 92.44 70 THR A CA 1
ATOM 563 C C . THR A 1 70 ? 1.392 -4.821 8.364 1.00 92.44 70 THR A C 1
ATOM 565 O O . THR A 1 70 ? 1.868 -5.032 7.252 1.00 92.44 70 THR A O 1
ATOM 568 N N . LEU A 1 71 ? 1.209 -3.573 8.811 1.00 93.12 71 LEU A N 1
ATOM 569 C CA . LEU A 1 71 ? 1.650 -2.397 8.055 1.00 93.12 71 LEU A CA 1
ATOM 570 C C . LEU A 1 71 ? 3.173 -2.373 7.902 1.00 93.12 71 LEU A C 1
ATOM 572 O O . LEU A 1 71 ? 3.661 -2.155 6.797 1.00 93.12 71 LEU A O 1
ATOM 576 N N . ASP A 1 72 ? 3.919 -2.640 8.973 1.00 93.38 72 ASP A N 1
ATOM 577 C CA . ASP A 1 72 ? 5.380 -2.695 8.937 1.00 93.38 72 ASP A CA 1
ATOM 578 C C . ASP A 1 72 ? 5.868 -3.799 7.987 1.00 93.38 72 ASP A C 1
ATOM 580 O O . ASP A 1 72 ? 6.739 -3.539 7.158 1.00 93.38 72 ASP A O 1
ATOM 584 N N . GLU A 1 73 ? 5.274 -4.996 8.026 1.00 92.88 73 GLU A N 1
ATOM 585 C CA . GLU A 1 73 ? 5.550 -6.089 7.079 1.00 92.88 73 GLU A CA 1
ATOM 586 C C . GLU A 1 73 ? 5.354 -5.647 5.621 1.00 92.88 73 GLU A C 1
ATOM 588 O O . GLU A 1 73 ? 6.218 -5.888 4.773 1.00 92.88 73 GLU A O 1
ATOM 593 N N . VAL A 1 74 ? 4.251 -4.956 5.324 1.00 92.25 74 VAL A N 1
ATOM 594 C CA . VAL A 1 74 ? 3.941 -4.467 3.973 1.00 92.25 74 VAL A CA 1
ATOM 595 C C . VAL A 1 74 ? 4.924 -3.401 3.514 1.00 92.25 74 VAL A C 1
ATOM 597 O O . VAL A 1 74 ? 5.432 -3.477 2.393 1.00 92.25 74 VAL A O 1
ATOM 600 N N . ILE A 1 75 ? 5.198 -2.413 4.367 1.00 94.25 75 ILE A N 1
ATOM 601 C CA . ILE A 1 75 ? 6.096 -1.306 4.039 1.00 94.25 75 ILE A CA 1
ATOM 602 C C . ILE A 1 75 ? 7.539 -1.807 3.878 1.00 94.25 75 ILE A C 1
ATOM 604 O O . ILE A 1 75 ? 8.205 -1.459 2.904 1.00 94.25 75 ILE A O 1
ATOM 608 N N . ASN A 1 76 ? 8.002 -2.701 4.754 1.00 93.75 76 ASN A N 1
ATOM 609 C CA . ASN A 1 76 ? 9.304 -3.358 4.608 1.00 93.75 76 ASN A CA 1
ATOM 610 C C . ASN A 1 76 ? 9.370 -4.186 3.313 1.00 93.75 76 ASN A C 1
ATOM 612 O O . ASN A 1 76 ? 10.377 -4.174 2.605 1.00 93.75 76 ASN A O 1
ATOM 616 N N . GLY A 1 77 ? 8.291 -4.904 2.987 1.00 91.62 77 GLY A N 1
ATOM 617 C CA . GLY A 1 77 ? 8.212 -5.736 1.792 1.00 91.62 77 GLY A CA 1
ATOM 618 C C . GLY A 1 77 ? 8.287 -4.930 0.494 1.00 91.62 77 GLY A C 1
ATOM 619 O O . GLY A 1 77 ? 8.967 -5.351 -0.445 1.00 91.62 77 GLY A O 1
ATOM 620 N N . ILE A 1 78 ? 7.623 -3.770 0.426 1.00 91.50 78 ILE A N 1
ATOM 621 C CA . ILE A 1 78 ? 7.687 -2.908 -0.762 1.00 91.50 78 ILE A CA 1
ATOM 622 C C . ILE A 1 78 ? 9.041 -2.206 -0.884 1.00 91.50 78 ILE A C 1
ATOM 624 O O . ILE A 1 78 ? 9.578 -2.135 -1.986 1.00 91.50 78 ILE A O 1
ATOM 628 N N . GLU A 1 79 ? 9.631 -1.770 0.231 1.00 92.88 79 GLU A N 1
ATOM 629 C CA . GLU A 1 79 ? 10.976 -1.187 0.268 1.00 92.88 79 GLU A CA 1
ATOM 630 C C . GLU A 1 79 ? 12.025 -2.178 -0.249 1.00 92.88 79 GLU A C 1
ATOM 632 O O . GLU A 1 79 ? 12.821 -1.857 -1.134 1.00 92.88 79 GLU A O 1
ATOM 637 N N . TYR A 1 80 ? 11.982 -3.420 0.241 1.00 91.00 80 TYR A N 1
ATOM 638 C CA . TYR A 1 80 ? 12.863 -4.484 -0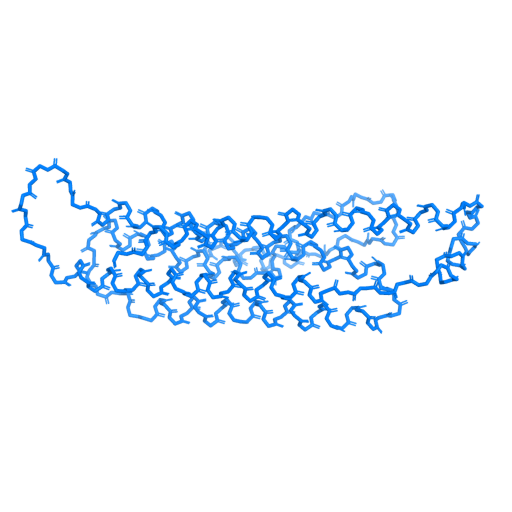.230 1.00 91.00 80 TYR A CA 1
ATOM 639 C C . TYR A 1 80 ? 12.717 -4.720 -1.738 1.00 91.00 80 TYR A C 1
ATOM 641 O O . TYR A 1 80 ? 13.721 -4.788 -2.446 1.00 91.00 80 TYR A O 1
ATOM 649 N N . ARG A 1 81 ? 11.476 -4.793 -2.240 1.00 88.44 81 ARG A N 1
ATOM 650 C CA . ARG A 1 81 ? 11.195 -5.018 -3.668 1.00 88.44 81 ARG A CA 1
ATOM 651 C C . ARG A 1 81 ? 11.672 -3.877 -4.552 1.00 88.44 81 ARG A C 1
ATOM 653 O O . ARG A 1 81 ? 12.313 -4.118 -5.567 1.00 88.44 81 ARG A O 1
ATOM 660 N N . ILE A 1 82 ? 11.408 -2.636 -4.154 1.00 89.38 82 ILE A N 1
ATOM 661 C CA . ILE A 1 82 ? 11.907 -1.452 -4.858 1.00 89.38 82 ILE A CA 1
ATOM 662 C C . ILE A 1 82 ? 13.435 -1.524 -4.994 1.00 89.38 82 ILE A C 1
ATOM 664 O O . ILE A 1 82 ? 13.972 -1.339 -6.088 1.00 89.38 82 ILE A O 1
ATOM 668 N N . ASN A 1 83 ? 14.125 -1.870 -3.906 1.00 87.06 83 ASN A N 1
ATOM 669 C CA . ASN A 1 83 ? 15.579 -1.976 -3.881 1.00 87.06 83 ASN A CA 1
ATOM 670 C C . ASN A 1 83 ? 16.124 -3.165 -4.693 1.00 87.06 83 ASN A C 1
ATOM 672 O O . ASN A 1 83 ? 17.212 -3.060 -5.269 1.00 87.06 83 ASN A O 1
ATOM 676 N N . SER A 1 84 ? 15.403 -4.291 -4.752 1.00 86.12 84 SER A N 1
ATOM 677 C CA . SER A 1 84 ? 15.797 -5.457 -5.554 1.00 86.12 84 SER A CA 1
ATOM 678 C C . SER A 1 84 ? 15.562 -5.245 -7.046 1.00 86.12 84 SER A C 1
ATOM 680 O O . SER A 1 84 ? 16.409 -5.605 -7.861 1.00 86.12 84 SER A O 1
ATOM 682 N N . ASP A 1 85 ? 14.443 -4.625 -7.414 1.00 83.25 85 ASP A N 1
ATOM 683 C CA . ASP A 1 85 ? 14.024 -4.481 -8.808 1.00 83.25 85 ASP A CA 1
ATOM 684 C C . ASP A 1 85 ? 14.928 -3.531 -9.585 1.00 83.25 85 ASP A C 1
ATOM 686 O O . ASP A 1 85 ? 15.230 -3.785 -10.754 1.00 83.25 85 ASP A O 1
ATOM 690 N N . CYS A 1 86 ? 15.447 -2.495 -8.918 1.00 73.00 86 CYS A N 1
ATOM 691 C CA . CYS A 1 86 ? 16.464 -1.607 -9.478 1.00 73.00 86 CYS A CA 1
ATOM 692 C C . CYS A 1 86 ? 17.767 -2.336 -9.861 1.00 73.00 86 CYS A C 1
ATOM 694 O O . CYS A 1 86 ? 18.564 -1.783 -10.613 1.00 73.00 86 CYS A O 1
ATOM 696 N N . LYS A 1 87 ? 17.991 -3.559 -9.362 1.00 77.62 87 LYS A N 1
ATOM 697 C CA . LYS A 1 87 ? 19.167 -4.395 -9.656 1.00 77.62 87 LYS A CA 1
ATOM 698 C C . LYS A 1 87 ? 18.839 -5.590 -10.562 1.00 77.62 87 LYS A C 1
ATOM 700 O O . LYS A 1 87 ? 19.705 -6.431 -10.791 1.00 77.62 87 LYS A O 1
ATOM 705 N N . SER A 1 88 ? 17.597 -5.705 -11.033 1.00 79.31 88 SER A N 1
ATOM 706 C CA . SER A 1 88 ? 17.144 -6.844 -11.836 1.00 79.31 88 SER A CA 1
ATOM 707 C C . SER A 1 88 ? 17.632 -6.772 -13.288 1.00 79.31 88 SER A C 1
ATOM 709 O O . SER A 1 88 ? 17.943 -5.703 -13.810 1.00 79.31 88 SER A O 1
ATOM 711 N N . ALA A 1 89 ? 17.674 -7.928 -13.959 1.00 74.69 89 ALA A N 1
ATOM 712 C CA . ALA A 1 89 ? 18.058 -8.025 -15.370 1.00 74.69 89 ALA A CA 1
ATOM 713 C C . ALA A 1 89 ? 17.024 -7.390 -16.322 1.00 74.69 89 ALA A C 1
ATOM 715 O O . ALA A 1 89 ? 17.381 -6.965 -17.423 1.00 74.69 89 ALA A O 1
ATOM 716 N N . ASP A 1 90 ? 15.752 -7.318 -15.906 1.00 75.56 90 ASP A N 1
ATOM 717 C CA . ASP A 1 90 ? 14.681 -6.611 -16.615 1.00 75.56 90 ASP A CA 1
ATOM 718 C C . ASP A 1 90 ? 13.984 -5.596 -15.705 1.00 75.56 90 ASP A C 1
ATOM 720 O O . ASP A 1 90 ? 12.880 -5.833 -15.195 1.00 75.56 90 ASP A O 1
ATOM 724 N N . PRO A 1 91 ? 14.624 -4.440 -15.513 1.00 76.94 91 PRO A N 1
ATOM 725 C CA . PRO A 1 91 ? 14.151 -3.472 -14.547 1.00 76.94 91 PRO A CA 1
ATOM 726 C C . PRO A 1 91 ? 12.822 -2.832 -15.005 1.00 76.94 91 PRO A C 1
ATOM 728 O O . PRO A 1 91 ? 12.004 -2.469 -14.157 1.00 76.94 91 PRO A O 1
ATOM 731 N N . LEU A 1 92 ? 12.545 -2.737 -16.321 1.00 78.75 92 LEU A N 1
ATOM 732 C CA . LEU A 1 92 ? 11.339 -2.067 -16.846 1.00 78.75 92 LEU A CA 1
ATOM 733 C C . LEU A 1 92 ? 10.100 -2.926 -16.620 1.00 78.75 92 LEU A C 1
ATOM 735 O O . LEU A 1 92 ? 9.040 -2.418 -16.247 1.00 78.75 92 LEU A O 1
ATOM 739 N N . TRP A 1 93 ? 10.243 -4.236 -16.812 1.00 79.75 93 TRP A N 1
ATOM 740 C CA . TRP A 1 93 ? 9.187 -5.184 -16.498 1.00 79.75 93 TRP A CA 1
ATOM 741 C C . TRP A 1 93 ? 8.856 -5.182 -15.004 1.00 79.75 93 TRP A C 1
ATOM 743 O O . TRP A 1 93 ? 7.691 -5.076 -14.611 1.00 79.75 93 TRP A O 1
ATOM 753 N N . HIS A 1 94 ? 9.890 -5.236 -14.162 1.00 83.25 94 HIS A N 1
ATOM 754 C CA . HIS A 1 94 ? 9.734 -5.289 -12.709 1.00 83.25 94 HIS A CA 1
ATOM 755 C C . HIS A 1 94 ? 9.128 -3.991 -12.169 1.00 83.25 94 HIS A C 1
ATOM 757 O O . HIS A 1 94 ? 8.258 -4.021 -11.300 1.00 83.25 94 HIS A O 1
ATOM 763 N N . GLN A 1 95 ? 9.469 -2.851 -12.774 1.00 83.06 95 GLN A N 1
ATOM 764 C CA . GLN A 1 95 ? 8.872 -1.562 -12.450 1.00 83.06 95 GLN A CA 1
ATOM 765 C C . GLN A 1 95 ? 7.345 -1.562 -12.588 1.00 83.06 95 GLN A C 1
ATOM 767 O O . GLN A 1 95 ? 6.669 -0.996 -11.730 1.00 83.06 95 GLN A O 1
ATOM 772 N N . ARG A 1 96 ? 6.783 -2.178 -13.637 1.00 85.38 96 ARG A N 1
ATOM 773 C CA . ARG A 1 96 ? 5.322 -2.264 -13.808 1.00 85.38 96 ARG A CA 1
ATOM 774 C C . ARG A 1 96 ? 4.683 -3.034 -12.652 1.00 85.38 96 ARG A C 1
ATOM 776 O O . ARG A 1 96 ? 3.729 -2.545 -12.052 1.00 85.38 96 ARG A O 1
ATOM 783 N N . VAL A 1 97 ? 5.231 -4.205 -12.332 1.00 85.69 97 VAL A N 1
ATOM 784 C CA . VAL A 1 97 ? 4.730 -5.073 -11.253 1.00 85.69 97 VAL A CA 1
ATOM 785 C C . VAL A 1 97 ? 4.831 -4.371 -9.898 1.00 85.69 97 VAL A C 1
ATOM 787 O O . VAL A 1 97 ? 3.890 -4.390 -9.105 1.00 85.69 97 VAL A O 1
ATOM 790 N N . THR A 1 98 ? 5.952 -3.705 -9.634 1.00 89.38 98 THR A N 1
ATOM 791 C CA . THR A 1 98 ? 6.161 -2.985 -8.377 1.00 89.38 98 THR A CA 1
ATOM 792 C C . THR A 1 98 ? 5.305 -1.733 -8.278 1.00 89.38 98 THR A C 1
ATOM 794 O O . THR A 1 98 ? 4.761 -1.472 -7.210 1.00 89.38 98 THR A O 1
ATOM 797 N N . MET A 1 99 ? 5.063 -1.015 -9.378 1.00 90.56 99 MET A N 1
ATOM 798 C CA . MET A 1 99 ? 4.111 0.101 -9.391 1.00 90.56 99 MET A CA 1
ATOM 799 C C . MET A 1 99 ? 2.697 -0.357 -9.017 1.00 90.56 99 MET A C 1
ATOM 801 O O . MET A 1 99 ? 2.028 0.304 -8.229 1.00 90.56 99 MET A O 1
ATOM 805 N N . GLU A 1 100 ? 2.248 -1.505 -9.526 1.00 90.12 100 GLU A N 1
ATOM 806 C CA . GLU A 1 100 ? 0.938 -2.056 -9.172 1.00 90.12 100 GLU A CA 1
ATOM 807 C C . GLU A 1 100 ? 0.834 -2.369 -7.672 1.00 90.12 100 GLU A C 1
ATOM 809 O O . GLU A 1 100 ? -0.151 -2.007 -7.026 1.00 90.12 100 GLU A O 1
ATOM 814 N N . ARG A 1 101 ? 1.886 -2.944 -7.077 1.00 90.00 101 ARG A N 1
ATOM 815 C CA . ARG A 1 101 ? 1.957 -3.151 -5.621 1.00 90.00 101 ARG A CA 1
ATOM 816 C C . ARG A 1 101 ? 1.949 -1.831 -4.854 1.00 90.00 101 ARG A C 1
ATOM 818 O O . ARG A 1 101 ? 1.252 -1.724 -3.851 1.00 90.00 101 ARG A O 1
ATOM 825 N N . VAL A 1 102 ? 2.683 -0.821 -5.322 1.00 92.75 102 VAL A N 1
ATOM 826 C CA . VAL A 1 102 ? 2.708 0.508 -4.693 1.00 92.75 102 VAL A CA 1
ATOM 827 C C . VAL A 1 102 ? 1.307 1.130 -4.663 1.00 92.75 102 VAL A C 1
ATOM 829 O O . VAL A 1 102 ? 0.883 1.672 -3.636 1.00 92.75 102 VAL A O 1
ATOM 832 N N . VAL A 1 103 ? 0.572 1.030 -5.775 1.00 93.88 103 VAL A N 1
ATOM 833 C CA . VAL A 1 103 ? -0.828 1.470 -5.858 1.00 93.88 103 VAL A CA 1
ATOM 834 C C . VAL A 1 103 ? -1.672 0.704 -4.843 1.00 93.88 103 VAL A C 1
ATOM 836 O O . VAL A 1 103 ? -2.391 1.327 -4.064 1.00 93.88 103 VAL A O 1
ATOM 839 N N . ASN A 1 104 ? -1.530 -0.620 -4.784 1.00 93.00 104 ASN A N 1
ATOM 840 C CA . ASN A 1 104 ? -2.295 -1.458 -3.868 1.00 93.00 104 ASN A CA 1
ATOM 841 C C . ASN A 1 104 ? -2.061 -1.096 -2.388 1.00 93.00 104 ASN A C 1
ATOM 843 O O . ASN A 1 104 ? -3.006 -0.959 -1.613 1.00 93.00 104 ASN A O 1
ATOM 847 N N . VAL A 1 105 ? -0.810 -0.854 -1.986 1.00 93.44 105 VAL A N 1
ATOM 848 C CA . VAL A 1 105 ? -0.485 -0.405 -0.618 1.00 93.44 105 VAL A CA 1
ATOM 849 C C . VAL A 1 105 ? -1.100 0.968 -0.323 1.00 93.44 105 VAL A C 1
ATOM 851 O O . VAL A 1 105 ? -1.640 1.191 0.762 1.00 93.44 105 VAL A O 1
ATOM 854 N N . THR A 1 106 ? -1.090 1.881 -1.299 1.00 95.38 106 THR A N 1
ATOM 855 C CA . THR A 1 106 ? -1.728 3.202 -1.164 1.00 95.38 106 THR A CA 1
ATOM 856 C C . THR A 1 106 ? -3.249 3.087 -1.018 1.00 95.38 106 THR A C 1
ATOM 858 O O . THR A 1 106 ? -3.855 3.830 -0.239 1.00 95.38 106 THR A O 1
ATOM 861 N N . GLU A 1 107 ? -3.881 2.154 -1.733 1.00 94.56 107 GLU A N 1
ATOM 862 C CA . GLU A 1 107 ? -5.308 1.846 -1.602 1.00 94.56 107 GLU A CA 1
ATOM 863 C C . GLU A 1 107 ? -5.633 1.307 -0.203 1.00 94.56 107 GLU A C 1
ATOM 865 O O . GLU A 1 107 ? -6.537 1.844 0.441 1.00 94.56 107 GLU A O 1
ATOM 870 N N . VAL A 1 108 ? -4.867 0.331 0.310 1.00 93.81 108 VAL A N 1
ATOM 871 C CA . VAL A 1 108 ? -5.035 -0.194 1.681 1.00 93.81 108 VAL A CA 1
ATOM 872 C C . VAL A 1 108 ? -4.971 0.938 2.697 1.00 93.81 108 VAL A C 1
ATOM 874 O O . VAL A 1 108 ? -5.910 1.121 3.465 1.00 93.81 108 VAL A O 1
ATOM 877 N N . LEU A 1 109 ? -3.910 1.751 2.664 1.00 94.75 109 LEU A N 1
ATOM 878 C CA . LEU A 1 109 ? -3.757 2.887 3.577 1.00 94.75 109 LEU A CA 1
ATOM 879 C C . LEU A 1 109 ? -4.934 3.865 3.468 1.00 94.75 109 LEU A C 1
ATOM 881 O O . LEU A 1 109 ? -5.426 4.373 4.478 1.00 94.75 109 LEU A O 1
ATOM 885 N N . SER A 1 110 ? -5.417 4.115 2.250 1.00 95.69 110 SER A N 1
ATOM 886 C CA . SER A 1 110 ? -6.535 5.025 2.000 1.00 95.69 110 SER A CA 1
ATOM 887 C C . SER A 1 110 ? -7.856 4.520 2.576 1.00 95.69 110 SER A C 1
ATOM 889 O O . SER A 1 110 ? -8.604 5.324 3.140 1.00 95.69 110 SER A O 1
ATOM 891 N N . ILE A 1 111 ? -8.140 3.221 2.450 1.00 94.62 111 ILE A N 1
ATOM 892 C CA . ILE A 1 111 ? -9.336 2.588 3.018 1.00 94.62 111 ILE A CA 1
ATOM 893 C C . ILE A 1 111 ? -9.212 2.522 4.544 1.00 94.62 111 ILE A C 1
ATOM 895 O O . ILE A 1 111 ? -10.162 2.868 5.244 1.00 94.62 111 ILE A O 1
ATOM 899 N N . SER A 1 112 ? -8.033 2.199 5.078 1.00 95.31 112 SER A N 1
ATOM 900 C CA . SER A 1 112 ? -7.777 2.216 6.522 1.00 95.31 112 SER A CA 1
ATOM 901 C C . SER A 1 112 ? -8.035 3.594 7.141 1.00 95.31 112 SER A C 1
ATOM 903 O O . SER A 1 112 ? -8.684 3.693 8.180 1.00 95.31 112 SER A O 1
ATOM 905 N N . CYS A 1 113 ? -7.632 4.681 6.468 1.00 95.19 113 CYS A N 1
ATOM 906 C CA . CYS A 1 113 ? -7.957 6.045 6.904 1.00 95.19 113 CYS A CA 1
ATOM 907 C C . CYS A 1 113 ? -9.471 6.302 6.962 1.00 95.19 113 CYS A C 1
ATOM 909 O O . CYS A 1 113 ? -9.948 6.997 7.861 1.00 95.19 113 CYS A O 1
ATOM 911 N N . LEU A 1 114 ? -10.228 5.767 5.996 1.00 94.94 114 LEU A N 1
ATOM 912 C CA . LEU A 1 114 ? -11.685 5.884 5.973 1.00 94.94 114 LEU A CA 1
ATOM 913 C C . LEU A 1 114 ? -12.316 5.113 7.139 1.00 94.94 114 LEU A C 1
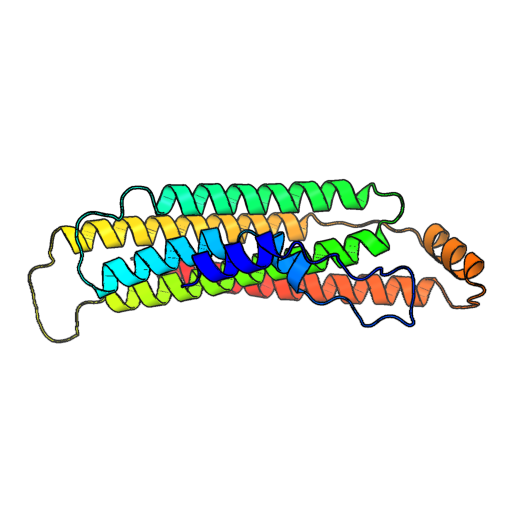ATOM 915 O O . LEU A 1 114 ? -13.202 5.646 7.801 1.00 94.94 114 LEU A O 1
ATOM 919 N N . LEU A 1 115 ? -11.839 3.904 7.438 1.00 94.19 115 LEU A N 1
ATOM 920 C CA . LEU A 1 115 ? -12.315 3.128 8.586 1.00 94.19 115 LEU A CA 1
ATOM 921 C C . LEU A 1 115 ? -12.042 3.858 9.909 1.00 94.19 115 LEU A C 1
ATOM 923 O O . LEU A 1 115 ? -12.953 3.993 10.722 1.00 94.19 115 LEU A O 1
ATOM 927 N N . CYS A 1 116 ? -10.852 4.440 10.090 1.00 93.81 116 CYS A N 1
ATOM 928 C CA . CYS A 1 116 ? -10.559 5.268 11.264 1.00 93.81 116 CYS A CA 1
ATOM 929 C C . CYS A 1 116 ? -11.501 6.477 11.390 1.00 93.81 116 CYS A C 1
ATOM 931 O O . CYS A 1 116 ? -11.928 6.799 12.498 1.00 93.81 116 CYS A O 1
ATOM 933 N N . LEU A 1 117 ? -11.876 7.124 10.278 1.00 94.25 117 LEU A N 1
ATOM 934 C CA . LEU A 1 117 ? -12.880 8.196 10.286 1.00 94.25 117 LEU A CA 1
ATOM 935 C C . LEU A 1 117 ? -14.245 7.695 10.767 1.00 94.25 117 LEU A C 1
ATOM 937 O O . LEU A 1 117 ? -14.904 8.372 11.557 1.00 94.25 117 LEU A O 1
ATOM 941 N N . LEU A 1 118 ? -14.685 6.536 10.277 1.00 93.00 118 LEU A N 1
ATOM 942 C CA . LEU A 1 118 ? -15.963 5.949 10.669 1.00 93.00 118 LEU A CA 1
ATOM 943 C C . LEU A 1 118 ? -15.972 5.620 12.167 1.00 93.00 118 LEU A C 1
ATOM 945 O O . LEU A 1 118 ? -16.900 6.027 12.865 1.00 93.00 118 LEU A O 1
ATOM 949 N N . CYS A 1 119 ? -14.905 5.000 12.678 1.00 90.94 119 CYS A N 1
ATOM 950 C CA . CYS A 1 119 ? -14.715 4.755 14.109 1.00 90.94 119 CYS A CA 1
ATOM 951 C C . CYS A 1 119 ? -14.750 6.058 14.919 1.00 90.94 119 CYS A C 1
ATOM 953 O O . CYS A 1 119 ? -15.473 6.163 15.909 1.00 90.94 119 CYS A O 1
ATOM 955 N N . HIS A 1 120 ? -14.026 7.084 14.469 1.00 90.50 120 HIS A N 1
ATOM 956 C CA . HIS A 1 120 ? -14.003 8.391 15.120 1.00 90.50 120 HIS A CA 1
ATOM 957 C C . HIS A 1 120 ? -15.400 9.036 15.185 1.00 90.50 120 HIS A C 1
ATOM 959 O O . HIS A 1 120 ? -15.778 9.605 16.210 1.00 90.50 120 HIS A O 1
ATOM 965 N N . ASN A 1 121 ? -16.192 8.927 14.114 1.00 88.88 121 ASN A N 1
ATOM 966 C CA . ASN A 1 121 ? -17.550 9.469 14.072 1.00 88.88 121 ASN A CA 1
ATOM 967 C C . ASN A 1 121 ? -18.508 8.740 15.020 1.00 88.88 121 ASN A C 1
ATOM 969 O O . ASN A 1 121 ? -19.328 9.406 15.649 1.00 88.88 121 ASN A O 1
ATOM 973 N N . LEU A 1 122 ? -18.380 7.418 15.172 1.00 85.81 122 LEU A N 1
ATOM 974 C CA . LEU A 1 122 ? -19.171 6.649 16.141 1.00 85.81 122 LEU A CA 1
ATOM 975 C C . LEU A 1 122 ? -18.853 7.037 17.594 1.00 85.81 122 LEU A C 1
ATOM 977 O O . LEU A 1 122 ? -19.737 7.042 18.443 1.00 85.81 122 LEU A O 1
ATOM 981 N N . MET A 1 123 ? -17.608 7.425 17.882 1.00 81.62 123 MET A N 1
ATOM 982 C CA . MET A 1 123 ? -17.176 7.829 19.227 1.00 81.62 123 MET A CA 1
ATOM 983 C C . MET A 1 123 ? -17.481 9.293 19.582 1.00 81.62 123 MET A C 1
ATOM 985 O O . MET A 1 123 ? -17.196 9.734 20.710 1.00 81.62 123 MET A O 1
ATOM 989 N N . ARG A 1 124 ? -18.006 10.098 18.648 1.00 74.69 124 ARG A N 1
ATOM 990 C CA . ARG A 1 124 ? -18.396 11.484 18.938 1.00 74.69 124 ARG A CA 1
ATOM 991 C C . ARG A 1 124 ? -19.696 11.484 19.751 1.00 74.69 124 ARG A C 1
ATOM 993 O O . ARG A 1 124 ? -20.679 10.894 19.315 1.00 74.69 124 ARG A O 1
ATOM 1000 N N . PRO A 1 125 ? -19.742 12.157 20.918 1.00 63.69 125 PRO A N 1
ATOM 1001 C CA . PRO A 1 125 ? -20.970 12.226 21.700 1.00 63.69 125 PRO A CA 1
ATOM 1002 C C . PRO A 1 125 ? -22.071 12.885 20.865 1.00 63.69 125 PRO A C 1
ATOM 1004 O O . PRO A 1 125 ? -21.853 13.963 20.306 1.00 63.69 125 PRO A O 1
ATOM 1007 N N . SER A 1 126 ? -23.246 12.248 20.788 1.00 57.03 126 SER A N 1
ATOM 1008 C CA . SER A 1 126 ? -24.416 12.818 20.116 1.00 57.03 126 SER A CA 1
ATOM 1009 C C . SER A 1 126 ? -24.662 14.221 20.670 1.00 57.03 126 SER A C 1
ATOM 1011 O O . SER A 1 126 ? -24.824 14.377 21.887 1.00 57.03 126 SER A O 1
ATOM 1013 N N . GLN A 1 127 ? -24.650 15.236 19.806 1.00 50.97 127 GLN A N 1
ATOM 1014 C CA . GLN A 1 127 ? -24.851 16.624 20.212 1.00 50.97 127 GLN A CA 1
ATOM 1015 C C . GLN A 1 127 ? -26.234 16.765 20.863 1.00 50.97 127 GLN A C 1
ATOM 1017 O O . GLN A 1 127 ? -27.243 16.825 20.172 1.00 50.97 127 GLN A O 1
ATOM 1022 N N . GLY A 1 128 ? -26.296 16.738 22.198 1.00 49.38 128 GLY A N 1
ATOM 1023 C CA . GLY A 1 128 ? -27.553 16.920 22.928 1.00 49.38 128 GLY A CA 1
ATOM 1024 C C . GLY A 1 128 ? -27.690 16.210 24.275 1.00 49.38 128 GLY A C 1
ATOM 1025 O O . GLY A 1 128 ? -28.520 16.634 25.074 1.00 49.38 128 GLY A O 1
ATOM 1026 N N . LYS A 1 129 ? -26.893 15.181 24.599 1.00 49.88 129 LYS A N 1
ATOM 1027 C CA . LYS A 1 129 ? -26.986 14.507 25.912 1.00 49.88 129 LYS A CA 1
ATOM 1028 C C . LYS A 1 129 ? -25.630 14.444 26.610 1.00 49.88 129 LYS A C 1
ATOM 1030 O O . LYS A 1 129 ? -24.708 13.779 26.147 1.00 49.88 129 LYS A O 1
ATOM 1035 N N . LYS A 1 130 ? -25.517 15.137 27.752 1.00 49.12 130 LYS A N 1
ATOM 1036 C CA . LYS A 1 130 ? -24.413 14.990 28.717 1.00 49.12 130 LYS A CA 1
ATOM 1037 C C . LYS A 1 130 ? -24.529 13.623 29.404 1.00 49.12 130 LYS A C 1
ATOM 1039 O O . LYS A 1 130 ? -24.902 13.535 30.569 1.00 49.12 130 LYS A O 1
ATOM 1044 N N . THR A 1 131 ? -24.256 12.551 28.673 1.00 54.12 131 THR A N 1
ATOM 1045 C CA . THR A 1 131 ? -24.148 11.209 29.247 1.00 54.12 131 THR A CA 1
ATOM 1046 C C . THR A 1 131 ? -22.732 11.036 29.793 1.00 54.12 131 THR A C 1
ATOM 1048 O O . THR A 1 131 ? -21.755 11.387 29.129 1.00 54.12 131 THR A O 1
ATOM 1051 N N . LYS A 1 132 ? -22.615 10.540 31.028 1.00 53.84 132 LYS A N 1
ATOM 1052 C CA . LYS A 1 132 ? -21.343 10.171 31.670 1.00 53.84 132 LYS A CA 1
ATOM 1053 C C . LYS A 1 132 ? -20.597 9.209 30.724 1.00 53.84 132 LYS A C 1
ATOM 1055 O O . LYS A 1 132 ? -21.136 8.147 30.427 1.00 53.84 132 LYS A O 1
ATOM 1060 N N . ARG A 1 133 ? -19.418 9.593 30.211 1.00 57.31 133 ARG A N 1
ATOM 1061 C CA . ARG A 1 133 ? -18.616 8.741 29.304 1.00 57.31 133 ARG A CA 1
ATOM 1062 C C . ARG A 1 133 ? -18.290 7.424 30.012 1.00 57.31 133 ARG A C 1
ATOM 1064 O O . ARG A 1 133 ? -17.827 7.461 31.155 1.00 57.31 133 ARG A O 1
ATOM 1071 N N . LYS A 1 134 ? -18.552 6.284 29.366 1.00 62.09 134 LYS A N 1
ATOM 1072 C CA . LYS A 1 134 ? -18.197 4.966 29.915 1.00 62.09 134 LYS A CA 1
ATOM 1073 C C . LYS A 1 134 ? -16.669 4.808 29.850 1.00 62.09 134 LYS A C 1
ATOM 1075 O O . LYS A 1 134 ? -16.030 5.350 28.952 1.00 62.09 134 LYS A O 1
ATOM 1080 N N . SER A 1 135 ? -16.069 4.059 30.779 1.00 61.34 135 SER A N 1
ATOM 1081 C CA . SER A 1 135 ? -14.616 3.781 30.773 1.00 61.34 135 SER A CA 1
ATOM 1082 C C . SER A 1 135 ? -14.142 3.114 29.470 1.00 61.34 135 SER A C 1
ATOM 1084 O O . SER A 1 135 ? -13.013 3.333 29.040 1.00 61.34 135 SER A O 1
ATOM 1086 N N . SER A 1 136 ? -15.015 2.338 28.822 1.00 68.31 136 SER A N 1
ATOM 1087 C CA . SER A 1 136 ? -14.783 1.703 27.519 1.00 68.31 136 SER A CA 1
ATOM 1088 C C . SER A 1 136 ? -14.567 2.713 26.387 1.00 68.31 136 SER A C 1
ATOM 1090 O O . SER A 1 136 ? -13.746 2.477 25.505 1.00 68.31 136 SER A O 1
ATOM 1092 N N . ASP A 1 137 ? -15.238 3.870 26.431 1.00 75.06 137 ASP A N 1
ATOM 1093 C CA . ASP A 1 137 ? -15.106 4.914 25.406 1.00 75.06 137 ASP A CA 1
ATOM 1094 C C . ASP A 1 137 ? -13.718 5.557 25.428 1.00 75.06 137 ASP A C 1
ATOM 1096 O O . ASP A 1 137 ? -13.226 6.001 24.394 1.00 75.06 137 ASP A O 1
ATOM 1100 N N . LEU A 1 138 ? -13.094 5.638 26.608 1.00 80.69 138 LEU A N 1
ATOM 1101 C CA . LEU A 1 138 ? -11.741 6.175 26.758 1.00 80.69 138 LEU A CA 1
ATOM 1102 C C . LEU A 1 138 ? -10.715 5.205 26.171 1.00 80.69 138 LEU A C 1
ATOM 1104 O O . LEU A 1 138 ? -9.930 5.608 25.319 1.00 80.69 138 LEU A O 1
ATOM 1108 N N . LYS A 1 139 ? -10.807 3.918 26.525 1.00 84.44 139 LYS A N 1
ATOM 1109 C CA . LYS A 1 139 ? -9.926 2.872 25.988 1.00 84.44 139 LYS A CA 1
ATOM 1110 C C . LYS A 1 139 ? -10.035 2.752 24.464 1.00 84.44 139 LYS A C 1
ATOM 1112 O O . LYS A 1 139 ? -9.027 2.716 23.770 1.00 84.44 139 LYS A O 1
ATOM 1117 N N . ASN A 1 140 ? -11.251 2.757 23.918 1.00 85.56 140 ASN A N 1
ATOM 1118 C CA . ASN A 1 140 ? -11.449 2.675 22.469 1.00 85.56 140 ASN A CA 1
ATOM 1119 C C . ASN A 1 140 ? -10.897 3.908 21.733 1.00 85.56 140 ASN A C 1
ATOM 1121 O O . ASN A 1 140 ? -10.390 3.779 20.619 1.00 85.56 140 ASN A O 1
ATOM 1125 N N . ARG A 1 141 ? -10.938 5.097 22.351 1.00 88.19 141 ARG A N 1
ATOM 1126 C CA . ARG A 1 141 ? -10.291 6.299 21.799 1.00 88.19 141 ARG A CA 1
ATOM 1127 C C . ARG A 1 141 ? -8.773 6.212 21.830 1.00 88.19 141 ARG A C 1
ATOM 1129 O O . ARG A 1 141 ? -8.148 6.648 20.872 1.00 88.19 141 ARG A O 1
ATOM 1136 N N . GLU A 1 142 ? -8.191 5.658 22.889 1.00 89.25 142 GLU A N 1
ATOM 1137 C CA . GLU A 1 142 ? -6.746 5.419 22.970 1.00 89.25 142 GLU A CA 1
ATOM 1138 C C . GLU A 1 142 ? -6.289 4.465 21.861 1.00 89.25 142 GLU A C 1
ATOM 1140 O O . GLU A 1 142 ? -5.380 4.807 21.107 1.00 89.25 142 GLU A O 1
ATOM 1145 N N . ILE A 1 143 ? -6.992 3.34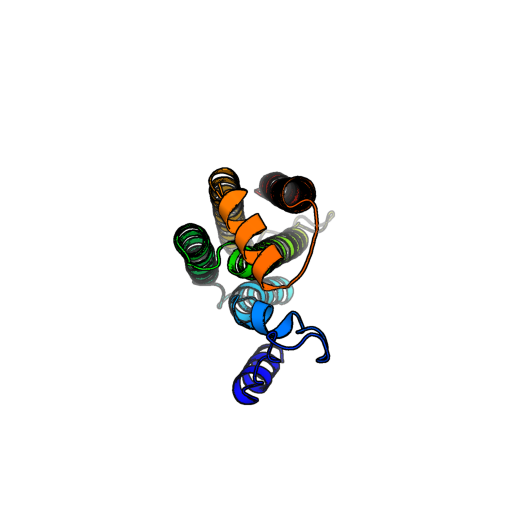1 21.680 1.00 90.38 143 ILE A N 1
ATOM 1146 C CA . ILE A 1 143 ? -6.725 2.382 20.594 1.00 90.38 143 ILE A CA 1
ATOM 1147 C C . ILE A 1 143 ? -6.862 3.061 19.226 1.00 90.38 143 ILE A C 1
ATOM 1149 O O . ILE A 1 143 ? -5.994 2.918 18.368 1.00 90.38 143 ILE A O 1
ATOM 1153 N N . LEU A 1 144 ? -7.921 3.850 19.015 1.00 91.56 144 LEU A N 1
ATOM 1154 C CA . LEU A 1 144 ? -8.117 4.575 17.760 1.00 91.56 144 LEU A CA 1
ATOM 1155 C C . LEU A 1 144 ? -7.001 5.599 17.499 1.00 91.56 144 LEU A C 1
ATOM 1157 O O . LEU A 1 144 ? -6.519 5.691 16.372 1.00 91.56 144 LEU A O 1
ATOM 1161 N N . ASN A 1 145 ? -6.579 6.355 18.514 1.00 92.56 145 ASN A N 1
ATOM 1162 C CA . ASN A 1 145 ? -5.483 7.316 18.394 1.00 92.56 145 ASN A CA 1
ATOM 1163 C C . ASN A 1 145 ? -4.152 6.614 18.070 1.00 92.56 145 ASN A C 1
ATOM 1165 O O . ASN A 1 145 ? -3.390 7.119 17.242 1.00 92.56 145 ASN A O 1
ATOM 1169 N N . GLU A 1 146 ? -3.896 5.441 18.653 1.00 93.06 146 GLU A N 1
ATOM 1170 C CA . GLU A 1 146 ? -2.720 4.626 18.334 1.00 93.06 146 GLU A CA 1
ATOM 1171 C C . GLU A 1 146 ? -2.779 4.103 16.888 1.00 93.06 146 GLU A C 1
ATOM 1173 O O . GLU A 1 146 ? -1.829 4.299 16.130 1.00 93.06 146 GLU A O 1
ATOM 1178 N N . LEU A 1 147 ? -3.920 3.557 16.446 1.00 93.69 147 LEU A N 1
ATOM 1179 C CA . LEU A 1 147 ? -4.141 3.131 15.055 1.00 93.69 147 LEU A CA 1
ATOM 1180 C C . LEU A 1 147 ? -3.933 4.282 14.056 1.00 93.69 147 LEU A C 1
ATOM 1182 O O . LEU A 1 147 ? -3.262 4.118 13.035 1.00 93.69 147 LEU A O 1
ATOM 1186 N N . ILE A 1 148 ? -4.466 5.471 14.357 1.00 94.75 148 ILE A N 1
ATOM 1187 C CA . ILE A 1 148 ? -4.262 6.686 13.554 1.00 94.75 148 ILE A CA 1
ATOM 1188 C C . ILE A 1 148 ? -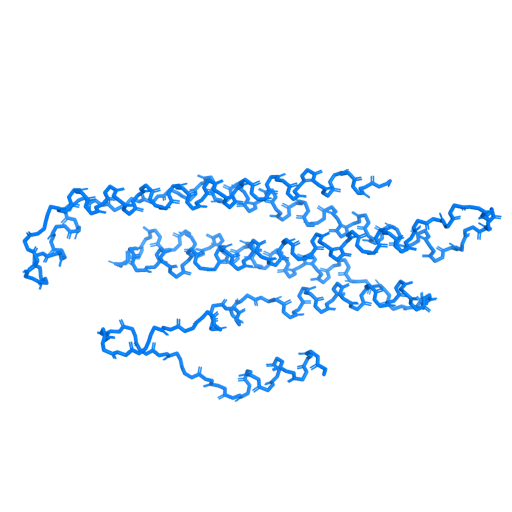2.770 7.045 13.498 1.00 94.75 148 ILE A C 1
ATOM 1190 O O . ILE A 1 148 ? -2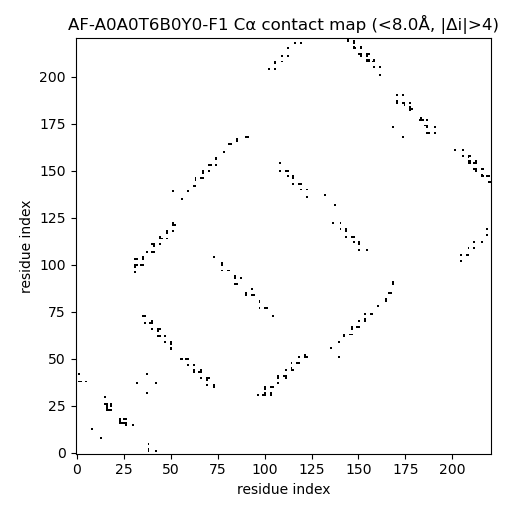.244 7.352 12.423 1.00 94.75 148 ILE A O 1
ATOM 1194 N N . GLY A 1 149 ? -2.077 6.986 14.638 1.00 94.62 149 GLY A N 1
ATOM 1195 C CA . GLY A 1 149 ? -0.643 7.241 14.734 1.00 94.62 149 GLY A CA 1
ATOM 1196 C C . GLY A 1 149 ? 0.184 6.274 13.886 1.00 94.62 149 GLY A C 1
ATOM 1197 O O . GLY A 1 149 ? 1.097 6.700 13.175 1.00 94.62 149 GLY A O 1
ATOM 1198 N N . GLN A 1 150 ? -0.157 4.988 13.905 1.00 94.31 150 GLN A N 1
ATOM 1199 C CA . GLN A 1 150 ? 0.507 3.951 13.116 1.00 94.31 150 GLN A CA 1
ATOM 1200 C C . GLN A 1 150 ? 0.267 4.119 11.617 1.00 94.31 150 GLN A C 1
ATOM 1202 O O . GLN A 1 150 ? 1.225 4.106 10.847 1.00 94.31 150 GLN A O 1
ATOM 1207 N N . LEU A 1 151 ? -0.976 4.367 11.195 1.00 95.31 151 LEU A N 1
ATOM 1208 C CA . LEU A 1 151 ? -1.294 4.633 9.789 1.00 95.31 151 LEU A CA 1
ATOM 1209 C C . LEU A 1 151 ? -0.559 5.867 9.266 1.00 95.31 151 LEU A C 1
ATOM 1211 O O . LEU A 1 151 ? -0.065 5.862 8.140 1.00 95.31 151 LEU A O 1
ATOM 1215 N N . LYS A 1 152 ? -0.437 6.912 10.090 1.00 95.44 152 LYS A N 1
ATOM 1216 C CA . LYS A 1 152 ? 0.326 8.113 9.742 1.00 95.44 152 LYS A CA 1
ATOM 1217 C C . LYS A 1 152 ? 1.819 7.815 9.594 1.00 95.44 152 LYS A C 1
ATOM 1219 O O . LYS A 1 152 ? 2.423 8.256 8.619 1.00 95.44 152 LYS A O 1
ATOM 1224 N N . LYS A 1 153 ? 2.409 7.059 10.528 1.00 95.19 153 LYS A N 1
ATOM 1225 C CA . LYS A 1 153 ? 3.812 6.616 10.443 1.00 95.19 153 LYS A CA 1
ATOM 1226 C C . LYS A 1 153 ? 4.051 5.790 9.178 1.00 95.19 153 LYS A C 1
ATOM 1228 O O . LYS A 1 153 ? 4.983 6.093 8.442 1.00 95.19 153 LYS A O 1
ATOM 1233 N N . ALA A 1 154 ? 3.179 4.824 8.890 1.00 95.56 154 ALA A N 1
ATOM 1234 C CA . ALA A 1 154 ? 3.260 3.996 7.691 1.00 95.56 154 ALA A CA 1
ATOM 1235 C C . ALA A 1 154 ? 3.135 4.830 6.406 1.00 95.56 154 ALA A C 1
ATOM 1237 O O . ALA A 1 154 ? 3.943 4.669 5.497 1.00 95.56 154 ALA A O 1
ATOM 1238 N N . ALA A 1 155 ? 2.181 5.766 6.340 1.00 96.00 155 ALA A N 1
ATOM 1239 C CA . ALA A 1 155 ? 2.002 6.641 5.181 1.00 96.00 155 ALA A CA 1
ATOM 1240 C C . ALA A 1 155 ? 3.211 7.558 4.936 1.00 96.00 155 ALA A C 1
ATOM 1242 O O . ALA A 1 155 ? 3.612 7.734 3.788 1.00 96.00 155 ALA A O 1
ATOM 1243 N N . ASN A 1 156 ? 3.800 8.119 5.996 1.00 95.62 156 ASN A N 1
ATOM 1244 C CA . ASN A 1 156 ? 4.990 8.964 5.884 1.00 95.62 156 ASN A CA 1
ATOM 1245 C C . ASN A 1 156 ? 6.216 8.153 5.454 1.00 95.62 156 ASN A C 1
ATOM 1247 O O . ASN A 1 156 ? 6.886 8.530 4.501 1.00 95.62 156 ASN A O 1
ATOM 1251 N N . ARG A 1 157 ? 6.459 7.005 6.095 1.00 96.06 157 ARG A N 1
ATOM 1252 C CA . ARG A 1 157 ? 7.553 6.108 5.711 1.00 96.06 157 ARG A CA 1
ATOM 1253 C C . ARG A 1 157 ? 7.410 5.646 4.262 1.00 96.06 157 ARG A C 1
ATOM 1255 O O . ARG A 1 157 ? 8.390 5.548 3.535 1.00 96.06 157 ARG A O 1
ATOM 1262 N N . PHE A 1 158 ? 6.183 5.385 3.821 1.00 96.12 158 PHE A N 1
ATOM 1263 C CA . PHE A 1 158 ? 5.946 5.010 2.437 1.00 96.12 158 PHE A CA 1
ATOM 1264 C C . PHE A 1 158 ? 6.198 6.167 1.460 1.00 96.12 158 PHE A C 1
ATOM 1266 O O . PHE A 1 158 ? 6.770 5.944 0.399 1.00 96.12 158 PHE A O 1
ATOM 1273 N N . ASP A 1 159 ? 5.835 7.403 1.818 1.00 95.69 159 ASP A N 1
ATOM 1274 C CA . ASP A 1 159 ? 6.168 8.602 1.031 1.00 95.69 159 ASP A CA 1
ATOM 1275 C C . ASP A 1 159 ? 7.687 8.792 0.881 1.00 95.69 159 ASP A C 1
ATOM 1277 O O . ASP A 1 159 ? 8.145 9.119 -0.215 1.00 95.69 159 ASP A O 1
ATOM 1281 N N . GLU A 1 160 ? 8.453 8.531 1.946 1.00 94.75 160 GLU A N 1
ATOM 1282 C CA . GLU A 1 160 ? 9.925 8.554 1.953 1.00 94.75 160 GLU A CA 1
ATOM 1283 C C . GLU A 1 160 ? 10.502 7.493 1.004 1.00 94.75 160 GLU A C 1
ATOM 1285 O O . GLU A 1 160 ? 11.265 7.830 0.102 1.00 94.75 160 GLU A O 1
ATOM 1290 N N . ILE A 1 161 ? 10.040 6.240 1.101 1.00 94.50 161 ILE A N 1
ATOM 1291 C CA . ILE A 1 161 ? 10.448 5.159 0.184 1.00 94.50 161 ILE A CA 1
ATOM 1292 C C . ILE A 1 161 ? 10.182 5.541 -1.282 1.00 94.50 161 ILE A C 1
ATOM 1294 O O . ILE A 1 161 ? 10.984 5.240 -2.165 1.00 94.50 161 ILE A O 1
ATOM 1298 N N . LEU A 1 162 ? 9.058 6.207 -1.565 1.00 93.44 162 LEU A N 1
ATOM 1299 C CA . LEU A 1 162 ? 8.720 6.651 -2.918 1.00 93.44 162 LEU A CA 1
ATOM 1300 C C . LEU A 1 162 ? 9.530 7.870 -3.389 1.00 93.44 162 LEU A C 1
ATOM 1302 O O . LEU A 1 162 ? 9.657 8.058 -4.598 1.00 93.44 162 LEU A O 1
ATOM 1306 N N . GLU A 1 163 ? 10.050 8.707 -2.486 1.00 91.06 163 GLU A N 1
ATOM 1307 C CA . GLU A 1 163 ? 11.043 9.745 -2.814 1.00 91.06 163 GLU A CA 1
ATOM 1308 C C . GLU A 1 163 ? 12.371 9.109 -3.232 1.00 91.06 163 GLU A C 1
ATOM 1310 O O . GLU A 1 163 ? 12.925 9.466 -4.271 1.00 91.06 163 GLU A O 1
ATOM 1315 N N . ASP A 1 164 ? 12.821 8.108 -2.477 1.00 88.25 164 ASP A N 1
ATOM 1316 C CA . ASP A 1 164 ? 14.101 7.435 -2.702 1.00 88.25 164 ASP A CA 1
ATOM 1317 C C . ASP A 1 164 ? 14.054 6.399 -3.830 1.00 88.25 164 ASP A C 1
ATOM 1319 O O . ASP A 1 164 ? 15.092 5.873 -4.245 1.00 88.25 164 ASP A O 1
ATOM 1323 N N . TRP A 1 165 ? 12.865 6.117 -4.377 1.00 88.62 165 TRP A N 1
ATOM 1324 C CA . TRP A 1 165 ? 12.691 5.205 -5.502 1.00 88.62 165 TRP A CA 1
ATOM 1325 C C . TRP A 1 165 ? 13.213 5.823 -6.806 1.00 88.62 165 TRP A C 1
ATOM 1327 O O . TRP A 1 165 ? 12.460 6.194 -7.715 1.00 88.62 165 TRP A O 1
ATOM 1337 N N . ASN A 1 166 ? 14.537 5.881 -6.914 1.00 73.44 166 ASN A N 1
ATOM 1338 C CA . ASN A 1 166 ? 15.262 6.332 -8.084 1.00 73.44 166 ASN A CA 1
ATOM 1339 C C . ASN A 1 166 ? 15.650 5.134 -8.953 1.00 73.44 166 ASN A C 1
ATOM 1341 O O . ASN A 1 166 ? 16.148 4.116 -8.475 1.00 73.44 166 ASN A O 1
ATOM 1345 N N . TYR A 1 167 ? 15.398 5.248 -10.248 1.00 69.88 167 TYR A N 1
ATOM 1346 C CA . TYR A 1 167 ? 15.509 4.137 -11.177 1.00 69.88 167 TYR A CA 1
ATOM 1347 C C . TYR A 1 167 ? 16.322 4.542 -12.387 1.00 69.88 167 TYR A C 1
ATOM 1349 O O . TYR A 1 167 ? 16.030 5.546 -13.039 1.00 69.88 167 TYR A O 1
ATOM 1357 N N . GLN A 1 168 ? 17.326 3.732 -12.702 1.00 67.19 168 GLN A N 1
ATOM 1358 C CA . GLN A 1 168 ? 18.254 4.018 -13.780 1.00 67.19 168 GLN A CA 1
ATOM 1359 C C . GLN A 1 168 ? 18.200 2.910 -14.824 1.00 67.19 168 GLN A C 1
ATOM 1361 O O . GLN A 1 168 ? 18.861 1.889 -14.700 1.00 67.19 168 GLN A O 1
ATOM 1366 N N . VAL A 1 169 ? 17.414 3.140 -15.877 1.00 71.56 169 VAL A N 1
ATOM 1367 C CA . VAL A 1 169 ? 17.595 2.444 -17.158 1.00 71.56 169 VAL A CA 1
ATOM 1368 C C . VAL A 1 169 ? 18.313 3.364 -18.111 1.00 71.56 169 VAL A C 1
ATOM 1370 O O . VAL A 1 169 ? 17.905 4.521 -18.286 1.00 71.56 169 VAL A O 1
ATOM 1373 N N . THR A 1 170 ? 19.375 2.845 -18.720 1.00 73.06 170 THR A N 1
ATOM 1374 C CA . THR A 1 170 ? 20.113 3.564 -19.747 1.00 73.06 170 THR A CA 1
ATOM 1375 C C . THR A 1 170 ? 19.419 3.413 -21.095 1.00 73.06 170 THR A C 1
ATOM 1377 O O . THR A 1 170 ? 18.726 2.432 -21.362 1.00 73.06 170 THR A O 1
ATOM 1380 N N . ILE A 1 171 ? 19.598 4.403 -21.969 1.00 73.44 171 ILE A N 1
ATOM 1381 C CA . ILE A 1 171 ? 19.043 4.331 -23.322 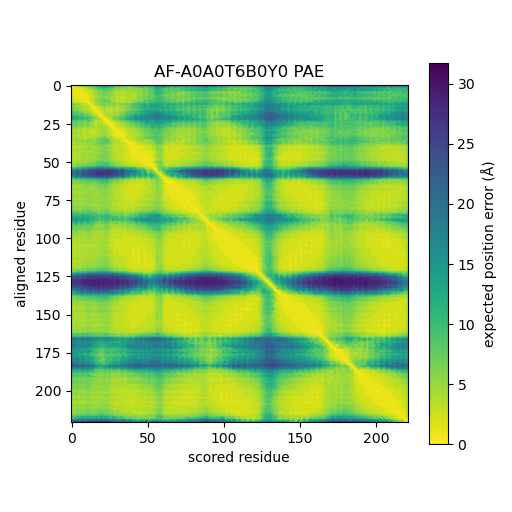1.00 73.44 171 ILE A CA 1
ATOM 1382 C C . ILE A 1 171 ? 19.644 3.183 -24.138 1.00 73.44 171 ILE A C 1
ATOM 1384 O O . ILE A 1 171 ? 18.935 2.567 -24.925 1.00 73.44 171 ILE A O 1
ATOM 1388 N N . SER A 1 172 ? 20.921 2.865 -23.908 1.00 71.19 172 SER A N 1
ATOM 1389 C CA . SER A 1 172 ? 21.612 1.758 -24.572 1.00 71.19 172 SER A CA 1
ATOM 1390 C C . SER A 1 172 ? 20.869 0.436 -24.354 1.00 71.19 172 SER A C 1
ATOM 1392 O O . SER A 1 172 ? 20.597 -0.291 -25.308 1.00 71.19 172 SER A O 1
ATOM 1394 N N . ASP A 1 173 ? 20.435 0.175 -23.117 1.00 72.88 173 ASP A N 1
ATOM 1395 C CA . ASP A 1 173 ? 19.720 -1.055 -22.760 1.00 72.88 173 ASP A CA 1
ATOM 1396 C C . ASP A 1 173 ? 18.370 -1.171 -23.478 1.00 72.88 173 ASP A C 1
ATOM 1398 O O . ASP A 1 173 ? 18.002 -2.245 -23.958 1.00 72.88 173 ASP A O 1
ATOM 1402 N N . LEU A 1 174 ? 17.631 -0.061 -23.580 1.00 78.19 174 LEU A N 1
ATOM 1403 C CA . LEU A 1 174 ? 16.328 -0.040 -24.240 1.00 78.19 174 LEU A CA 1
ATOM 1404 C C . LEU A 1 174 ? 16.458 -0.156 -25.762 1.00 78.19 174 LEU A C 1
ATOM 1406 O O . LEU A 1 174 ? 15.740 -0.948 -26.369 1.00 78.19 174 LEU A O 1
ATOM 1410 N N . THR A 1 175 ? 17.375 0.590 -26.379 1.00 78.75 175 THR A N 1
ATOM 1411 C CA . THR A 1 175 ? 17.602 0.538 -27.830 1.00 78.75 175 THR A CA 1
ATOM 1412 C C . THR A 1 175 ? 18.005 -0.868 -28.270 1.00 78.75 175 THR A C 1
ATOM 1414 O O . THR A 1 175 ? 17.444 -1.386 -29.232 1.00 78.75 175 THR A O 1
ATOM 1417 N N . ASN A 1 176 ? 18.887 -1.538 -27.519 1.00 77.88 176 ASN A N 1
ATOM 1418 C CA . ASN A 1 176 ? 19.267 -2.926 -27.796 1.00 77.88 176 ASN A CA 1
ATOM 1419 C C . ASN A 1 176 ? 18.060 -3.877 -27.737 1.00 77.88 176 ASN A C 1
ATOM 1421 O O . ASN A 1 176 ? 17.901 -4.731 -28.606 1.00 77.88 176 ASN A O 1
ATOM 1425 N N . ARG A 1 177 ? 17.167 -3.707 -26.754 1.00 77.88 177 ARG A N 1
ATOM 1426 C CA . ARG A 1 177 ? 15.942 -4.516 -26.626 1.00 77.88 177 ARG A CA 1
ATOM 1427 C C . ARG A 1 177 ? 14.938 -4.257 -27.751 1.00 77.88 177 ARG A C 1
ATOM 1429 O O . ARG A 1 177 ? 14.345 -5.204 -28.252 1.00 77.88 177 ARG A O 1
ATOM 1436 N N . LEU A 1 178 ? 14.755 -3.004 -28.166 1.00 82.56 178 LEU A N 1
ATOM 1437 C CA . LEU A 1 178 ? 13.859 -2.654 -29.276 1.00 82.56 178 LEU A CA 1
ATOM 1438 C C . LEU A 1 178 ? 14.367 -3.211 -30.613 1.00 82.56 178 LEU A C 1
ATOM 1440 O O . LEU A 1 178 ? 13.577 -3.741 -31.394 1.00 82.56 178 LEU A O 1
ATOM 1444 N N . LEU A 1 179 ? 15.684 -3.178 -30.837 1.00 81.12 179 LEU A N 1
ATOM 1445 C CA . LEU A 1 179 ? 16.311 -3.786 -32.012 1.00 81.12 179 LEU A CA 1
ATOM 1446 C C . LEU A 1 179 ? 16.102 -5.305 -32.059 1.00 81.12 179 LEU A C 1
ATOM 1448 O O . LEU A 1 179 ? 15.769 -5.829 -33.118 1.00 81.12 179 LEU A O 1
ATOM 1452 N N . LEU A 1 180 ? 16.210 -6.006 -30.921 1.00 82.00 180 LEU A N 1
ATOM 1453 C CA . LEU A 1 180 ? 15.902 -7.445 -30.835 1.00 82.00 180 LEU A CA 1
ATOM 1454 C C . LEU A 1 180 ? 14.448 -7.773 -31.216 1.00 82.00 180 LEU A C 1
ATOM 1456 O O . LEU A 1 180 ? 14.160 -8.892 -31.632 1.00 82.00 180 LEU A O 1
ATOM 1460 N N . LEU A 1 181 ? 13.538 -6.805 -31.095 1.00 80.25 181 LEU A N 1
ATOM 1461 C CA . LEU A 1 181 ? 12.129 -6.933 -31.466 1.00 80.25 181 LEU A CA 1
ATOM 1462 C C . LEU A 1 181 ? 11.839 -6.463 -32.904 1.00 80.25 181 LEU A C 1
ATOM 1464 O O . LEU A 1 181 ? 10.675 -6.373 -33.287 1.00 80.25 181 LEU A O 1
ATOM 1468 N N . ASN A 1 182 ? 12.871 -6.158 -33.704 1.00 79.62 182 ASN A N 1
ATOM 1469 C CA . ASN A 1 182 ? 12.756 -5.553 -35.038 1.00 79.62 182 ASN A CA 1
ATOM 1470 C C . ASN A 1 182 ? 11.947 -4.241 -35.050 1.00 79.62 182 ASN A C 1
ATOM 1472 O O . ASN A 1 182 ? 11.334 -3.879 -36.056 1.00 79.62 182 ASN A O 1
ATOM 1476 N N . LEU A 1 183 ? 11.945 -3.511 -33.932 1.00 79.19 183 LEU A N 1
ATOM 1477 C CA . LEU A 1 183 ? 11.273 -2.226 -33.804 1.00 79.19 183 LEU A CA 1
ATOM 1478 C C . LEU A 1 183 ? 12.272 -1.105 -34.098 1.00 79.19 183 LEU A C 1
ATOM 1480 O O . LEU A 1 183 ? 13.152 -0.814 -33.291 1.00 79.19 183 LEU A O 1
ATOM 1484 N N . ASN A 1 184 ? 12.115 -0.442 -35.246 1.00 71.81 184 ASN A N 1
ATOM 1485 C CA . ASN A 1 184 ? 12.886 0.756 -35.586 1.00 71.81 184 ASN A CA 1
ATOM 1486 C C . ASN A 1 184 ? 12.214 2.006 -34.994 1.00 71.81 184 ASN A C 1
ATOM 1488 O O . ASN A 1 184 ? 11.608 2.805 -35.707 1.00 71.81 184 ASN A O 1
ATOM 1492 N N . VAL A 1 185 ? 12.232 2.107 -33.665 1.00 73.69 185 VAL A N 1
ATOM 1493 C CA . VAL A 1 185 ? 11.580 3.180 -32.901 1.00 73.69 185 VAL A CA 1
ATOM 1494 C C . VAL A 1 185 ? 12.646 4.013 -32.199 1.00 73.69 185 VAL A C 1
ATOM 1496 O O . VAL A 1 185 ? 13.658 3.479 -31.748 1.00 73.69 185 VAL A O 1
ATOM 1499 N N . ASP A 1 186 ? 12.402 5.318 -32.070 1.00 79.56 186 ASP A N 1
ATOM 1500 C CA . ASP A 1 186 ? 13.231 6.199 -31.250 1.00 79.56 186 ASP A CA 1
ATOM 1501 C C . ASP A 1 186 ? 13.171 5.772 -29.770 1.00 79.56 186 ASP A C 1
ATOM 1503 O O . ASP A 1 186 ? 12.245 6.112 -29.024 1.00 79.56 186 ASP A O 1
ATOM 1507 N N . GLY A 1 187 ? 14.179 5.007 -29.341 1.00 78.00 187 GLY A N 1
ATOM 1508 C CA . GLY A 1 187 ? 14.321 4.540 -27.965 1.00 78.00 187 GLY A CA 1
ATOM 1509 C C . GLY A 1 187 ? 14.396 5.681 -26.946 1.00 78.00 187 GLY A C 1
ATOM 1510 O O . GLY A 1 187 ? 13.979 5.494 -25.803 1.00 78.00 187 GLY A O 1
ATOM 1511 N N . GLN A 1 188 ? 14.843 6.881 -27.342 1.00 81.56 188 GLN A N 1
ATOM 1512 C CA . GLN A 1 188 ? 14.889 8.044 -26.454 1.00 81.56 188 GLN A CA 1
ATOM 1513 C C . GLN A 1 188 ? 13.486 8.550 -26.135 1.00 81.56 188 GLN A C 1
ATOM 1515 O O . GLN A 1 188 ? 13.179 8.790 -24.966 1.00 81.56 188 GLN A O 1
ATOM 1520 N N . ALA A 1 189 ? 12.624 8.667 -27.147 1.00 84.81 189 ALA A N 1
ATOM 1521 C CA . ALA A 1 189 ? 11.237 9.080 -26.963 1.00 84.81 189 ALA A CA 1
ATOM 1522 C C . ALA A 1 189 ? 10.466 8.088 -26.075 1.00 84.81 189 ALA A C 1
ATOM 1524 O O . ALA A 1 189 ? 9.775 8.496 -25.140 1.00 84.81 189 ALA A O 1
ATOM 1525 N N . VAL A 1 190 ? 10.638 6.779 -26.301 1.00 85.44 190 VAL A N 1
ATOM 1526 C CA . VAL A 1 190 ? 10.002 5.734 -25.477 1.00 85.44 190 VAL A CA 1
ATOM 1527 C C . VAL A 1 190 ? 10.482 5.809 -24.027 1.00 85.44 190 VAL A C 1
ATOM 1529 O O . VAL A 1 190 ? 9.665 5.798 -23.105 1.00 85.44 190 VAL A O 1
ATOM 1532 N N . LEU A 1 191 ? 11.794 5.931 -23.806 1.00 83.88 191 LEU A N 1
ATOM 1533 C CA . LEU A 1 191 ? 12.358 6.026 -22.460 1.00 83.88 191 LEU A CA 1
ATOM 1534 C C . LEU A 1 191 ? 11.863 7.271 -21.718 1.00 83.88 191 LEU A C 1
ATOM 1536 O O . LEU A 1 191 ? 11.549 7.189 -20.529 1.00 83.88 191 LEU A O 1
ATOM 1540 N N . ASN A 1 192 ? 11.774 8.408 -22.410 1.00 86.50 192 ASN A N 1
ATOM 1541 C CA . ASN A 1 192 ? 11.263 9.650 -21.839 1.00 86.50 192 ASN A CA 1
ATOM 1542 C C . ASN A 1 192 ? 9.795 9.498 -21.424 1.00 86.50 192 ASN A C 1
ATOM 1544 O O . ASN A 1 192 ? 9.474 9.775 -20.271 1.00 86.50 192 ASN A O 1
ATOM 1548 N N . ASN A 1 193 ? 8.943 8.939 -22.287 1.00 88.81 193 ASN A N 1
ATOM 1549 C CA . ASN A 1 193 ? 7.535 8.686 -21.964 1.00 88.81 193 ASN A CA 1
ATOM 1550 C C . ASN A 1 193 ? 7.371 7.768 -20.741 1.00 88.81 193 ASN A C 1
ATOM 1552 O O . ASN A 1 193 ? 6.545 8.030 -19.865 1.00 88.81 193 ASN A O 1
ATOM 1556 N N . LEU A 1 194 ? 8.177 6.705 -20.640 1.00 87.00 194 LEU A N 1
ATOM 1557 C CA . LEU A 1 194 ? 8.154 5.794 -19.490 1.00 87.00 194 LEU A CA 1
ATOM 1558 C C . LEU A 1 194 ? 8.597 6.490 -18.194 1.00 87.00 194 LEU A C 1
ATOM 1560 O O . LEU A 1 194 ? 7.991 6.289 -17.137 1.00 87.00 194 LEU A O 1
ATOM 1564 N N . ARG A 1 195 ? 9.636 7.330 -18.265 1.00 86.75 195 ARG A N 1
ATOM 1565 C CA . ARG A 1 195 ? 10.126 8.118 -17.124 1.00 86.75 195 ARG A CA 1
ATOM 1566 C C . ARG A 1 195 ? 9.107 9.163 -16.680 1.00 86.75 195 ARG A C 1
ATOM 1568 O O . ARG A 1 195 ? 8.855 9.281 -15.481 1.00 86.75 195 ARG A O 1
ATOM 1575 N N . GLU A 1 196 ? 8.503 9.889 -17.614 1.00 89.94 196 GLU A N 1
ATOM 1576 C CA . GLU A 1 196 ? 7.476 10.896 -17.335 1.00 89.94 196 GLU A CA 1
ATOM 1577 C C . GLU A 1 196 ? 6.226 10.264 -16.723 1.00 89.94 196 GLU A C 1
ATOM 1579 O O . GLU A 1 196 ? 5.793 10.688 -15.650 1.00 89.94 196 GLU A O 1
ATOM 1584 N N . SER A 1 197 ? 5.705 9.194 -17.333 1.00 90.31 197 SER A N 1
ATOM 1585 C CA . SER A 1 197 ? 4.540 8.459 -16.827 1.00 90.31 197 SER A CA 1
ATOM 1586 C C . SER A 1 197 ? 4.763 7.961 -15.397 1.00 90.31 197 SER A C 1
ATOM 1588 O O . SER A 1 197 ? 3.926 8.183 -14.519 1.00 90.31 197 SER A O 1
ATOM 1590 N N . ARG A 1 198 ? 5.933 7.371 -15.118 1.00 88.69 198 ARG A N 1
ATOM 1591 C CA . ARG A 1 198 ? 6.315 6.965 -13.759 1.00 88.69 198 ARG A CA 1
ATOM 1592 C C . ARG A 1 198 ? 6.366 8.157 -12.812 1.00 88.69 198 ARG A C 1
ATOM 1594 O O . ARG A 1 198 ? 5.802 8.088 -11.724 1.00 88.69 198 ARG A O 1
ATOM 1601 N N . THR A 1 199 ? 7.061 9.223 -13.198 1.00 90.38 199 THR A N 1
ATOM 1602 C CA . THR A 1 199 ? 7.243 10.412 -12.354 1.00 90.38 199 THR A CA 1
ATOM 1603 C C . THR A 1 199 ? 5.891 11.006 -11.973 1.00 90.38 199 THR A C 1
ATOM 1605 O O . THR A 1 199 ? 5.656 11.334 -10.810 1.00 90.38 199 THR A O 1
ATOM 1608 N N . GLN A 1 200 ? 4.966 11.075 -12.930 1.00 93.38 200 GLN A N 1
ATOM 1609 C CA . GLN A 1 200 ? 3.600 11.518 -12.694 1.00 93.38 200 GLN A CA 1
ATOM 1610 C C . GLN A 1 200 ? 2.837 10.568 -11.762 1.00 93.38 200 GLN A C 1
ATOM 1612 O O . GLN A 1 200 ? 2.180 11.040 -10.835 1.00 93.38 200 GLN A O 1
ATOM 1617 N N . ALA A 1 201 ? 2.937 9.251 -11.961 1.00 93.31 201 ALA A N 1
ATOM 1618 C CA . ALA A 1 201 ? 2.292 8.264 -11.097 1.00 93.31 201 ALA A CA 1
ATOM 1619 C C . ALA A 1 201 ? 2.789 8.364 -9.645 1.00 93.31 201 ALA A C 1
ATOM 1621 O O . ALA A 1 201 ? 1.978 8.508 -8.730 1.00 93.31 201 ALA A O 1
ATOM 1622 N N . VAL A 1 202 ? 4.110 8.383 -9.433 1.00 93.50 202 VAL A N 1
ATOM 1623 C CA . VAL A 1 202 ? 4.725 8.526 -8.102 1.00 93.50 202 VAL A CA 1
ATOM 1624 C C . VAL A 1 202 ? 4.308 9.845 -7.456 1.00 93.50 202 VAL A C 1
ATOM 1626 O O . VAL A 1 202 ? 3.872 9.855 -6.307 1.00 93.50 202 VAL A O 1
ATOM 1629 N N . LYS A 1 203 ? 4.352 10.959 -8.197 1.00 94.94 203 LYS A N 1
ATOM 1630 C CA . LYS A 1 203 ? 3.910 12.268 -7.697 1.00 94.94 203 LYS A CA 1
ATOM 1631 C C . LYS A 1 203 ? 2.445 12.247 -7.250 1.00 94.94 203 LYS A C 1
ATOM 1633 O O . LYS A 1 203 ? 2.131 12.784 -6.188 1.00 94.94 203 LYS A O 1
ATOM 1638 N N . SER A 1 204 ? 1.561 11.625 -8.029 1.00 95.38 204 SER A N 1
ATOM 1639 C CA . SER A 1 204 ? 0.143 11.481 -7.681 1.00 95.38 204 SER A CA 1
ATOM 1640 C C . SER A 1 204 ? -0.049 10.649 -6.413 1.00 95.38 204 SER A C 1
ATOM 1642 O O . SER A 1 204 ? -0.774 11.070 -5.513 1.00 95.38 204 SE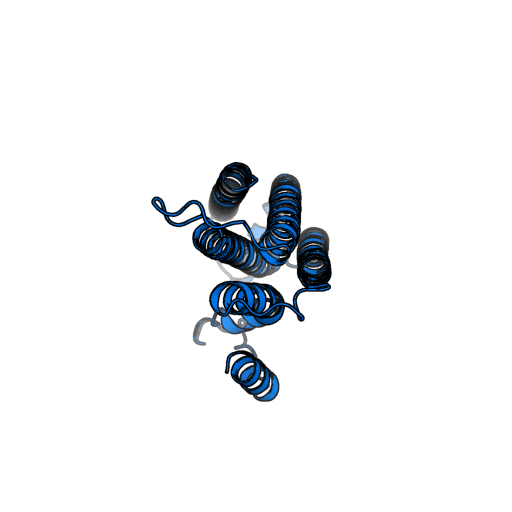R A O 1
ATOM 1644 N N . LEU A 1 205 ? 0.639 9.509 -6.301 1.00 96.56 205 LEU A N 1
ATOM 1645 C CA . LEU A 1 205 ? 0.561 8.618 -5.139 1.00 96.56 205 LEU A CA 1
ATOM 1646 C C . LEU A 1 205 ? 1.056 9.301 -3.861 1.00 96.56 205 LEU A C 1
ATOM 1648 O O . LEU A 1 205 ? 0.359 9.300 -2.848 1.00 96.56 205 LEU A O 1
ATOM 1652 N N . LYS A 1 206 ? 2.194 9.992 -3.928 1.00 96.31 206 LYS A N 1
ATOM 1653 C CA . LYS A 1 206 ? 2.715 10.814 -2.826 1.00 96.31 206 LYS A CA 1
ATOM 1654 C C . LYS A 1 206 ? 1.749 11.925 -2.427 1.00 96.31 206 LYS A C 1
ATOM 1656 O O . LYS A 1 206 ? 1.533 12.180 -1.244 1.00 96.31 206 LYS A O 1
ATOM 1661 N N . GLY A 1 207 ? 1.099 12.558 -3.406 1.00 96.44 207 GLY A N 1
ATOM 1662 C CA . GLY A 1 207 ? 0.021 13.517 -3.160 1.00 96.44 207 GLY A CA 1
ATOM 1663 C C . GLY A 1 207 ? -1.128 12.915 -2.343 1.00 96.44 207 GLY A C 1
ATOM 1664 O O . GLY A 1 207 ? -1.597 13.539 -1.386 1.00 96.44 207 GLY A O 1
ATOM 1665 N N . VAL A 1 208 ? -1.537 11.683 -2.663 1.00 96.69 208 VAL A N 1
ATOM 1666 C CA . VAL A 1 208 ? -2.538 10.937 -1.886 1.00 96.69 208 VAL A CA 1
ATOM 1667 C C . VAL A 1 208 ? -2.026 10.655 -0.472 1.00 96.69 208 VAL A C 1
ATOM 1669 O O . VAL A 1 208 ? -2.717 11.011 0.480 1.00 96.69 208 VAL A O 1
ATOM 1672 N N . LEU A 1 209 ? -0.822 10.100 -0.306 1.00 95.88 209 LEU A N 1
ATOM 1673 C CA . LEU A 1 209 ? -0.251 9.771 1.010 1.00 95.88 209 LEU A CA 1
ATOM 1674 C C . LEU A 1 209 ? -0.149 10.999 1.925 1.00 95.88 209 LEU A C 1
ATOM 1676 O O . LEU A 1 209 ? -0.615 10.961 3.065 1.00 95.88 209 LEU A O 1
ATOM 1680 N N . LYS A 1 210 ? 0.355 12.127 1.410 1.00 95.50 210 LYS A N 1
ATOM 1681 C CA . LYS A 1 210 ? 0.434 13.398 2.152 1.00 95.50 210 LYS A CA 1
ATOM 1682 C C . LYS A 1 210 ? -0.946 13.917 2.545 1.00 95.50 210 LYS A C 1
ATOM 1684 O O . LYS A 1 210 ? -1.141 14.360 3.678 1.00 95.50 210 LYS A O 1
ATOM 1689 N N . SER A 1 211 ? -1.920 13.824 1.638 1.00 95.75 211 SER A N 1
ATOM 1690 C CA . SER A 1 211 ? -3.313 14.180 1.926 1.00 95.75 211 SER A CA 1
ATOM 1691 C C . SER A 1 211 ? -3.902 13.306 3.040 1.00 95.75 211 SER A C 1
ATOM 1693 O O . SER A 1 211 ? -4.482 13.833 3.991 1.00 95.75 211 SER A O 1
ATOM 1695 N N . LYS A 1 212 ? -3.682 11.983 2.994 1.00 93.44 212 LYS A N 1
ATOM 1696 C CA . LYS A 1 212 ? -4.131 11.038 4.029 1.00 93.44 212 LYS A CA 1
ATOM 1697 C C . LYS A 1 212 ? -3.446 11.277 5.377 1.00 93.44 212 LYS A C 1
ATOM 1699 O O . LYS A 1 212 ? -4.130 11.325 6.393 1.00 93.44 212 LYS A O 1
ATOM 1704 N N . SER A 1 213 ? -2.139 11.530 5.397 1.00 92.69 213 SER A N 1
ATOM 1705 C CA . SER A 1 213 ? -1.382 11.874 6.613 1.00 92.69 213 SER A CA 1
ATOM 1706 C C . SER A 1 213 ? -1.887 13.173 7.267 1.00 92.69 213 SER A C 1
ATOM 1708 O O . SER A 1 213 ? -2.104 13.239 8.485 1.00 92.69 213 SER A O 1
ATOM 1710 N N . LYS A 1 214 ? -2.178 14.203 6.457 1.00 93.81 214 LYS A N 1
ATOM 1711 C CA . LYS A 1 214 ? -2.796 15.454 6.929 1.00 93.81 214 LYS A CA 1
ATOM 1712 C C . LYS A 1 214 ? -4.210 15.223 7.462 1.00 93.81 214 LYS A C 1
ATOM 1714 O O . LYS A 1 214 ? -4.553 15.750 8.516 1.00 93.81 214 LYS A O 1
ATOM 1719 N N . PHE A 1 215 ? -5.006 14.424 6.758 1.00 93.19 215 PHE A N 1
ATOM 1720 C CA . PHE A 1 215 ? -6.358 14.053 7.166 1.00 93.19 215 PHE A CA 1
ATOM 1721 C C . PHE A 1 215 ? -6.375 13.333 8.524 1.00 93.19 215 PHE A C 1
ATOM 1723 O O . PHE A 1 215 ? -7.092 13.760 9.424 1.00 93.19 215 PHE A O 1
ATOM 1730 N N . LEU A 1 216 ? -5.528 12.314 8.704 1.00 92.06 216 LEU A N 1
ATOM 1731 C CA . LEU A 1 216 ? -5.371 11.580 9.965 1.00 92.06 216 LEU A CA 1
ATOM 1732 C C . LEU A 1 216 ? -4.980 12.499 11.128 1.00 92.06 216 LEU A C 1
ATOM 1734 O O . LEU A 1 216 ? -5.488 12.348 12.234 1.00 92.06 216 LEU A O 1
ATOM 1738 N N . SER A 1 217 ? -4.135 13.501 10.871 1.00 90.12 217 SER A N 1
ATOM 1739 C CA . SER A 1 217 ? -3.743 14.483 11.891 1.00 90.12 217 SER A CA 1
ATOM 1740 C C . SER A 1 217 ? -4.927 15.309 12.409 1.00 90.12 217 SER A C 1
ATOM 1742 O O . SER A 1 217 ? -4.906 15.732 13.557 1.00 90.12 217 SER A O 1
ATOM 1744 N N . GLY A 1 218 ? -5.961 15.524 11.589 1.00 87.75 218 GLY A N 1
ATOM 1745 C CA . GLY A 1 218 ? -7.194 16.199 12.005 1.00 87.75 218 GLY A CA 1
ATOM 1746 C C . GLY A 1 218 ? -8.176 15.309 12.776 1.00 87.75 218 GLY A C 1
ATOM 1747 O O . GLY A 1 218 ? -9.159 15.826 13.302 1.00 87.75 218 GLY A O 1
ATOM 1748 N N . LEU A 1 219 ? -7.940 13.992 12.822 1.00 85.94 219 LEU A N 1
ATOM 1749 C CA . LEU A 1 219 ? -8.756 13.029 13.571 1.00 85.94 219 LEU A CA 1
ATOM 1750 C C . LEU A 1 219 ? -8.206 12.721 14.964 1.00 85.94 219 LEU A C 1
ATOM 1752 O O . LEU A 1 219 ? -8.949 12.192 15.784 1.00 85.94 219 LEU A O 1
ATOM 1756 N N . MET A 1 220 ? -6.929 13.017 15.223 1.00 76.19 220 MET A N 1
ATOM 1757 C CA . MET A 1 220 ? -6.349 12.848 16.554 1.00 76.19 220 MET A CA 1
ATOM 1758 C C . MET A 1 220 ? -7.020 13.831 17.521 1.00 76.19 220 MET A C 1
ATOM 1760 O O . MET A 1 220 ? -7.038 15.037 17.265 1.00 76.19 220 MET A O 1
ATOM 1764 N N . VAL A 1 221 ? -7.594 13.294 18.601 1.00 59.41 221 VAL A N 1
ATOM 1765 C CA . VAL A 1 221 ? -8.259 14.044 19.684 1.00 59.41 221 VAL A CA 1
ATOM 1766 C C . VAL A 1 221 ? -7.383 14.052 20.920 1.00 59.41 221 VAL A C 1
ATOM 1768 O O . VAL A 1 221 ? -6.882 12.955 21.264 1.00 59.41 221 VAL A O 1
#

Sequence (221 aa):
DWDSLEKDIRNASHVPIPQDQVTLPLPSRLHAHLDVPYFKILGTLYQFYIHIAAEEMDTSNGIENDVKNTLDEVINGIEYRINSDCKSADPLWHQRVTMERVVNVTEVLSISCLLCLLCHNLMRPSQGKKTKRKSSDLKNREILNELIGQLKKAANRFDEILEDWNYQVTISDLTNRLLLLNLNVDGQAVLNNLRESRTQAVKSLKGVLKSKSKFLSGLMV

Secondary structure (DSSP, 8-state):
-HHHHHHHHHHTTPPPPPSS-TTSPPPPTHHHHHTTTHHHHHHHHHHHHHHHHHT--S--TTHHHHHHHHHHHHHHHHHHHHHHHTTSS-HHHHHHHHHHHHHHHHHHHHHHHHHHHHHHHHTSPPTT--PPPPHHHHHHHHHHHHHHHHHHHHHHHHHHHHHH------HHHHHHHHHHTT----HHHHHHHHHHHHHHHHHHHHHHHHHHHHHHHTT--

Foldseek 3Di:
DLVVVLCVVVVVVDDFDDPPDPPDDDTDCVVLLNVQVLCQQVVLLVVLLVCLVVVPFDPNPCSLVSNLVSLCVLLVVLLVLLVVLLVDPCNLVSVVSSLSNLVSNLVSLLVLLVSLVSSLVSLDPDPPDPDDDDPSSVVSLVSSLSSLVSSLVSLVSSLVSLVVSDHDDDLVSQVVVCVVVVHPDDSVVVVVVSVVVSVVSSVVSSVSSVVSSVSSVVSND